Protein AF-A0A5Q0GX05-F1 (afdb_monomer_lite)

pLDDT: mean 84.02, std 16.59, range [31.62, 98.0]

Foldseek 3Di:
DDPPPPDDPDDCVVVVVVVVVVVVVVVVVVVVPVPPPPDPPPVVVVVVVVVVVVVVVVVVVVLVVVLLVLLLVLLVLCVDPDRPLVSNLVSVVVCVVVDDPPSQVSNCVRNVDDNVRSVVVQLQWAPDPVRKQWDWLDPVPPPSRRDHDAQFKKWKFKADPVRATPDIDIDNHVVVVSPVCSVPGIIMMIHTDPDDVRSVVVSVVVCVVRVDDDD

Structure (mmCIF, N/CA/C/O backbone):
data_AF-A0A5Q0GX05-F1
#
_entry.id   AF-A0A5Q0GX05-F1
#
loop_
_atom_site.group_PDB
_atom_site.id
_atom_site.type_symbol
_atom_site.label_atom_id
_atom_site.label_alt_id
_atom_site.label_comp_id
_atom_site.label_asym_id
_atom_site.label_entity_id
_atom_site.label_seq_id
_atom_site.pdbx_PDB_ins_code
_atom_site.Cartn_x
_atom_site.Cartn_y
_atom_site.Cartn_z
_atom_site.occupancy
_atom_site.B_iso_or_equiv
_atom_site.auth_seq_id
_atom_site.auth_comp_id
_atom_site.auth_asym_id
_atom_site.auth_atom_id
_atom_site.pdbx_PDB_model_num
ATOM 1 N N . MET A 1 1 ? -11.344 -11.222 -7.398 1.00 36.62 1 MET A N 1
ATOM 2 C CA . MET A 1 1 ? -10.073 -10.575 -7.787 1.00 36.62 1 MET A CA 1
ATOM 3 C C . MET A 1 1 ? -8.954 -11.480 -7.314 1.00 36.62 1 MET A C 1
ATOM 5 O O . MET A 1 1 ? -8.737 -11.598 -6.117 1.00 36.62 1 MET A O 1
ATOM 9 N N . GLN A 1 2 ? -8.378 -12.241 -8.238 1.00 31.62 2 GLN A N 1
ATOM 10 C 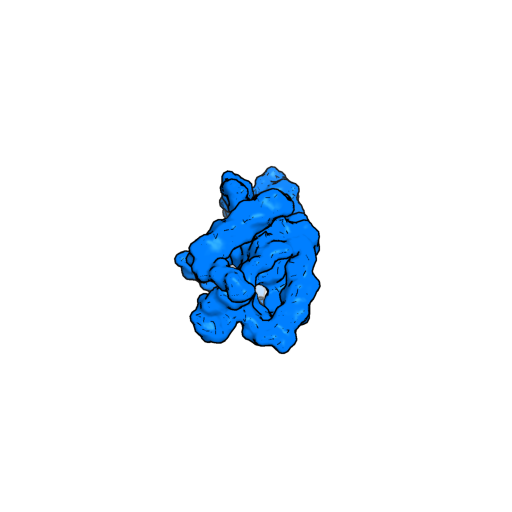CA . GLN A 1 2 ? -7.396 -13.280 -7.954 1.00 31.62 2 GLN A CA 1
ATOM 11 C C . GLN A 1 2 ? -6.029 -12.597 -7.896 1.00 31.62 2 GLN A C 1
ATOM 13 O O . GLN A 1 2 ? -5.492 -12.189 -8.922 1.00 31.62 2 GLN A O 1
ATOM 18 N N . VAL A 1 3 ? -5.523 -12.371 -6.684 1.00 35.16 3 VAL A N 1
ATOM 19 C CA . VAL A 1 3 ? -4.170 -11.852 -6.484 1.00 35.16 3 VAL A CA 1
ATOM 20 C C . VAL A 1 3 ? -3.230 -12.981 -6.883 1.00 35.16 3 VAL A C 1
ATOM 22 O O . VAL A 1 3 ? -3.117 -13.979 -6.173 1.00 35.16 3 VAL A O 1
ATOM 25 N N . MET A 1 4 ? -2.625 -12.859 -8.064 1.00 36.72 4 MET A N 1
ATOM 26 C CA . MET A 1 4 ? -1.504 -13.698 -8.467 1.00 36.72 4 MET A CA 1
ATOM 27 C C . MET A 1 4 ? -0.398 -13.482 -7.438 1.00 36.72 4 MET A C 1
ATOM 29 O O . MET A 1 4 ? 0.250 -12.438 -7.420 1.00 36.72 4 MET A O 1
ATOM 33 N N . ALA A 1 5 ? -0.238 -14.448 -6.535 1.00 38.12 5 ALA A N 1
ATOM 34 C CA . ALA A 1 5 ? 0.908 -14.512 -5.652 1.00 38.12 5 ALA A CA 1
ATOM 35 C C . ALA A 1 5 ? 2.147 -14.599 -6.547 1.00 38.12 5 ALA A C 1
ATOM 37 O O . ALA A 1 5 ? 2.350 -15.594 -7.244 1.00 38.12 5 ALA A O 1
ATOM 38 N N . ALA A 1 6 ? 2.922 -13.515 -6.580 1.00 41.22 6 ALA A N 1
ATOM 39 C CA . ALA A 1 6 ? 4.191 -13.468 -7.274 1.00 41.22 6 ALA A CA 1
ATOM 40 C C . ALA A 1 6 ? 5.123 -14.495 -6.628 1.00 41.22 6 ALA A C 1
ATOM 42 O O . ALA A 1 6 ? 5.661 -14.297 -5.539 1.00 41.22 6 ALA A O 1
ATOM 43 N N . SER A 1 7 ? 5.202 -15.621 -7.330 1.00 44.25 7 SER A N 1
ATOM 44 C CA . SER A 1 7 ? 6.226 -16.648 -7.308 1.00 44.25 7 SER A CA 1
ATOM 45 C C . SER A 1 7 ? 7.555 -16.132 -6.763 1.00 44.25 7 SER A C 1
ATOM 47 O O . SER A 1 7 ? 8.148 -15.196 -7.301 1.00 44.25 7 SER A O 1
ATOM 49 N N . THR A 1 8 ? 7.975 -16.779 -5.679 1.00 41.62 8 THR A N 1
ATOM 50 C CA . THR A 1 8 ? 9.359 -17.089 -5.312 1.00 41.62 8 THR A CA 1
ATOM 51 C C . THR A 1 8 ? 10.410 -16.502 -6.246 1.00 41.62 8 THR A C 1
ATOM 53 O O . THR A 1 8 ? 10.623 -16.940 -7.377 1.00 41.62 8 THR A O 1
ATOM 56 N N . ARG A 1 9 ? 11.109 -15.511 -5.702 1.00 48.88 9 ARG A N 1
ATOM 57 C CA . ARG A 1 9 ? 12.393 -15.008 -6.168 1.00 48.88 9 ARG A CA 1
ATOM 58 C C . ARG A 1 9 ? 13.463 -16.069 -5.873 1.00 48.88 9 ARG A C 1
ATOM 60 O O . ARG A 1 9 ? 14.327 -15.834 -5.043 1.00 48.88 9 ARG A O 1
ATOM 67 N N . ASP A 1 10 ? 13.355 -17.226 -6.520 1.00 43.50 10 ASP A N 1
ATOM 68 C CA . ASP A 1 10 ? 14.313 -18.328 -6.437 1.00 43.50 10 ASP A CA 1
ATOM 69 C C . ASP A 1 10 ? 14.919 -18.588 -7.824 1.00 43.50 10 ASP A C 1
ATOM 71 O O . ASP A 1 10 ? 14.227 -18.915 -8.787 1.00 43.50 10 ASP A O 1
ATOM 75 N N . GLY A 1 11 ? 16.237 -18.413 -7.916 1.00 47.56 11 GLY A N 1
ATOM 76 C CA . GLY A 1 11 ? 17.101 -19.250 -8.750 1.00 47.56 11 GLY A CA 1
ATOM 77 C C . GLY A 1 11 ? 17.235 -18.981 -10.251 1.00 47.56 11 GLY A C 1
ATOM 78 O O . GLY A 1 11 ? 17.999 -19.700 -10.879 1.00 47.56 11 GLY A O 1
ATOM 79 N N . ASN A 1 12 ? 16.567 -17.992 -10.861 1.00 47.91 12 ASN A N 1
ATOM 80 C CA . ASN A 1 12 ? 16.641 -17.832 -12.330 1.00 47.91 12 ASN A CA 1
ATOM 81 C C . ASN A 1 12 ? 17.599 -16.735 -12.845 1.00 47.91 12 ASN A C 1
ATOM 83 O O . ASN A 1 12 ? 17.660 -16.501 -14.050 1.00 47.91 12 ASN A O 1
ATOM 87 N N . SER A 1 13 ? 18.346 -16.046 -11.970 1.00 50.81 13 SER A N 1
ATOM 88 C CA . SER A 1 13 ? 19.408 -15.122 -12.416 1.00 50.81 13 SER A CA 1
ATOM 89 C C . SER A 1 13 ? 20.646 -15.857 -12.925 1.00 50.81 13 SER A C 1
ATOM 91 O O . SER A 1 13 ? 21.308 -15.360 -13.834 1.00 50.81 13 SER A O 1
ATOM 93 N N . ASP A 1 14 ? 20.918 -17.047 -12.389 1.00 52.47 14 ASP A N 1
ATOM 94 C CA . ASP A 1 14 ? 22.110 -17.823 -12.743 1.00 52.47 14 ASP A CA 1
ATOM 95 C C . ASP A 1 14 ? 21.936 -18.501 -14.107 1.00 52.47 14 ASP A C 1
ATOM 97 O O . ASP A 1 14 ? 22.855 -18.507 -14.917 1.00 52.47 14 ASP A O 1
ATOM 101 N N . HIS A 1 15 ? 20.705 -18.884 -14.468 1.00 59.44 15 HIS A N 1
ATOM 102 C CA . HIS A 1 15 ? 20.416 -19.492 -15.769 1.00 59.44 15 HIS A CA 1
ATOM 103 C C . HIS A 1 15 ? 20.681 -18.543 -16.957 1.00 59.44 15 HIS A C 1
ATOM 105 O O . HIS A 1 15 ? 20.952 -19.001 -18.071 1.00 59.44 15 HIS A O 1
ATOM 111 N N . TRP A 1 16 ? 20.590 -17.218 -16.773 1.00 63.19 16 TRP A N 1
ATOM 112 C CA . TRP A 1 16 ? 20.917 -16.281 -17.855 1.00 63.19 16 TRP A CA 1
ATOM 113 C C . TRP A 1 16 ? 22.427 -16.140 -18.052 1.00 63.19 16 TRP A C 1
ATOM 115 O O . TRP A 1 16 ? 22.873 -16.103 -19.197 1.00 63.19 16 TRP A O 1
ATOM 125 N N . LEU A 1 17 ? 23.203 -16.121 -16.964 1.00 68.31 17 LEU A N 1
ATOM 126 C CA . LEU A 1 17 ? 24.665 -16.107 -17.035 1.00 68.31 17 LEU A CA 1
ATOM 127 C C . LEU A 1 17 ? 25.202 -17.436 -17.570 1.00 68.31 17 LEU A C 1
ATOM 129 O O . LEU A 1 17 ? 26.030 -17.409 -18.469 1.00 68.31 17 LEU A O 1
ATOM 133 N N . ASP A 1 18 ? 24.639 -18.571 -17.153 1.00 77.88 18 ASP A N 1
ATOM 134 C CA . ASP A 1 18 ? 25.003 -19.892 -17.679 1.00 77.88 18 ASP A CA 1
ATOM 135 C C . ASP A 1 18 ? 24.665 -20.024 -19.168 1.00 77.88 18 ASP A C 1
ATOM 137 O O . ASP A 1 18 ? 25.429 -20.586 -19.949 1.00 77.88 18 ASP A O 1
ATOM 141 N N . ARG A 1 19 ? 23.528 -19.464 -19.605 1.00 74.75 19 ARG A N 1
ATOM 142 C CA . ARG A 1 19 ? 23.151 -19.447 -21.025 1.00 74.75 19 ARG A CA 1
ATOM 143 C C . ARG A 1 19 ? 24.028 -18.497 -21.836 1.00 74.75 19 ARG A C 1
ATOM 145 O O . ARG A 1 19 ? 24.301 -18.786 -22.998 1.00 74.75 19 ARG A O 1
ATOM 152 N N . PHE A 1 20 ? 24.441 -17.372 -21.257 1.00 76.25 20 PHE A N 1
ATOM 153 C CA . PHE A 1 20 ? 25.383 -16.457 -21.890 1.00 76.25 20 PHE A CA 1
ATOM 154 C C . PHE A 1 20 ? 26.768 -17.098 -22.014 1.00 76.25 20 PHE A C 1
ATOM 156 O O . PHE A 1 20 ? 27.324 -17.088 -23.106 1.00 76.25 20 PHE A O 1
ATOM 163 N N . ASP A 1 21 ? 27.279 -17.719 -20.951 1.00 76.19 21 ASP A N 1
ATOM 164 C CA . ASP A 1 21 ? 28.560 -18.424 -20.954 1.00 76.19 21 ASP A CA 1
ATOM 165 C C . ASP A 1 21 ? 28.543 -19.620 -21.906 1.00 76.19 21 ASP A C 1
ATOM 167 O O . ASP A 1 21 ? 29.496 -19.803 -22.653 1.00 76.19 21 ASP A O 1
ATOM 171 N N . ASP A 1 22 ? 27.455 -20.388 -21.979 1.00 79.94 22 ASP A N 1
ATOM 172 C CA . ASP A 1 22 ? 27.338 -21.499 -22.930 1.00 79.94 22 ASP A CA 1
ATOM 173 C C . ASP A 1 22 ? 27.300 -21.001 -24.388 1.00 79.94 22 ASP A C 1
ATOM 175 O O . ASP A 1 22 ? 27.954 -21.568 -25.263 1.00 79.94 22 ASP A O 1
ATOM 179 N N . LEU A 1 23 ? 26.605 -19.890 -24.666 1.00 74.19 23 LEU A N 1
ATOM 180 C CA . LEU A 1 23 ? 26.629 -19.245 -25.987 1.00 74.19 23 LEU A CA 1
ATOM 181 C C . LEU A 1 23 ? 28.011 -18.662 -26.319 1.00 74.19 23 LEU A C 1
ATOM 183 O O . LEU A 1 23 ? 28.467 -18.777 -27.456 1.00 74.19 23 LEU A O 1
ATOM 187 N N . TRP A 1 24 ? 28.690 -18.077 -25.335 1.00 75.12 24 TRP A N 1
ATOM 188 C CA . TRP A 1 24 ? 30.023 -17.499 -25.482 1.00 75.12 24 TRP A CA 1
ATOM 189 C C . TRP A 1 24 ? 31.099 -18.572 -25.690 1.00 75.12 24 TRP A C 1
ATOM 191 O O . TRP A 1 24 ? 31.957 -18.438 -26.562 1.00 75.12 24 TRP A O 1
ATOM 201 N N . GLN A 1 25 ? 31.030 -19.676 -24.946 1.00 81.94 25 GLN A N 1
ATOM 202 C CA . GLN A 1 25 ? 31.921 -20.826 -25.098 1.00 81.94 25 GLN A CA 1
ATOM 203 C C . GLN A 1 25 ? 31.681 -21.549 -26.424 1.00 81.94 25 GLN A C 1
ATOM 205 O O . GLN A 1 25 ? 32.645 -21.934 -27.081 1.00 81.94 25 GLN A O 1
ATOM 210 N N . LYS A 1 26 ? 30.424 -21.674 -26.873 1.00 76.81 26 LYS A N 1
ATOM 211 C CA . LYS A 1 26 ? 30.105 -22.194 -28.213 1.00 76.81 26 LYS A CA 1
ATOM 212 C C . LYS A 1 26 ? 30.688 -21.316 -29.318 1.00 76.81 26 LYS A C 1
ATOM 214 O O . LYS A 1 26 ? 31.305 -21.853 -30.231 1.00 76.81 26 LYS A O 1
ATOM 219 N N . ALA A 1 27 ? 30.566 -19.992 -29.200 1.00 68.88 27 ALA A N 1
ATOM 220 C CA . ALA A 1 27 ? 31.168 -19.060 -30.154 1.00 68.88 27 ALA A CA 1
ATOM 221 C C . ALA A 1 27 ? 32.703 -19.187 -30.193 1.00 68.88 27 ALA A C 1
ATOM 223 O O . ALA A 1 27 ? 33.286 -19.256 -31.270 1.00 68.88 27 ALA A O 1
ATOM 224 N N . ARG A 1 28 ? 33.359 -19.312 -29.031 1.00 74.88 28 ARG A N 1
ATOM 225 C CA . ARG A 1 28 ? 34.817 -19.509 -28.939 1.00 74.88 28 ARG A CA 1
ATOM 226 C C . ARG A 1 28 ? 35.308 -20.867 -29.427 1.00 74.88 28 ARG A C 1
ATOM 228 O O . ARG A 1 28 ? 36.402 -20.956 -29.974 1.00 74.88 28 ARG A O 1
ATOM 235 N N . ALA A 1 29 ? 34.541 -21.931 -29.217 1.00 74.94 29 ALA A N 1
ATOM 236 C CA . ALA A 1 29 ? 34.899 -23.251 -29.726 1.00 74.94 29 ALA A CA 1
ATOM 237 C C . ALA A 1 29 ? 34.916 -23.264 -31.267 1.00 74.94 29 ALA A C 1
ATOM 239 O O . ALA A 1 29 ? 35.776 -23.921 -31.861 1.00 74.94 29 ALA A O 1
ATOM 240 N N . ASP A 1 30 ? 34.041 -22.476 -31.901 1.00 59.91 30 ASP A N 1
ATOM 241 C CA . ASP A 1 30 ? 34.003 -22.286 -33.356 1.00 59.91 30 ASP A CA 1
ATOM 242 C C . ASP A 1 30 ? 35.163 -21.420 -33.902 1.00 59.91 30 ASP A C 1
ATOM 244 O O . ASP A 1 30 ? 35.552 -21.592 -35.058 1.00 59.91 30 ASP A O 1
ATOM 248 N N . GLU A 1 31 ? 35.808 -20.574 -33.082 1.00 57.03 31 GLU A N 1
ATOM 249 C CA . GLU A 1 31 ? 36.976 -19.749 -33.474 1.00 57.03 31 GLU A CA 1
ATOM 250 C C . GLU A 1 31 ? 38.261 -20.561 -33.752 1.00 57.03 31 GLU A C 1
ATOM 252 O O . GLU A 1 31 ? 39.246 -20.019 -34.254 1.00 57.03 31 GLU A O 1
ATOM 257 N N . THR A 1 32 ? 38.287 -21.867 -33.451 1.00 58.16 32 THR A N 1
ATOM 258 C CA . THR A 1 32 ? 39.458 -22.726 -33.732 1.00 58.16 32 THR A CA 1
ATOM 259 C C . THR A 1 32 ? 39.549 -23.204 -35.182 1.00 58.16 32 THR A C 1
ATOM 261 O O . THR A 1 32 ? 40.596 -23.703 -35.603 1.00 58.16 32 THR A O 1
ATOM 264 N N . LYS A 1 33 ? 38.500 -23.001 -35.986 1.00 56.03 33 LYS A N 1
ATOM 265 C CA . LYS A 1 33 ? 38.634 -22.990 -37.444 1.00 56.03 33 LYS A CA 1
ATOM 266 C C . LYS A 1 33 ? 39.002 -21.564 -37.844 1.00 56.03 33 LYS A C 1
ATOM 268 O O . LYS A 1 33 ? 38.291 -20.656 -37.424 1.00 56.03 33 LYS A O 1
ATOM 273 N N . PRO A 1 34 ? 40.056 -21.327 -38.649 1.00 52.22 34 PRO A N 1
ATOM 274 C CA . PRO A 1 34 ? 40.252 -20.019 -39.252 1.00 52.22 34 PRO A CA 1
ATOM 275 C C . PRO A 1 34 ? 38.989 -19.724 -40.056 1.00 52.22 34 PRO A C 1
ATOM 277 O O . PRO A 1 34 ? 38.762 -20.320 -41.110 1.00 52.22 34 PRO A O 1
ATOM 280 N N . ALA A 1 35 ? 38.120 -18.885 -39.497 1.00 55.47 35 ALA A N 1
ATOM 281 C CA . ALA A 1 35 ? 36.955 -18.402 -40.191 1.00 55.47 35 ALA A CA 1
ATOM 282 C C . ALA A 1 35 ? 37.508 -17.681 -41.415 1.00 55.47 35 ALA A C 1
ATOM 284 O O . ALA A 1 35 ? 38.121 -16.618 -41.307 1.00 55.47 35 ALA A O 1
ATOM 285 N N . HIS A 1 36 ? 37.341 -18.299 -42.581 1.00 49.34 36 HIS A N 1
ATOM 286 C CA . HIS A 1 36 ? 37.253 -17.544 -43.810 1.00 49.34 36 HIS A CA 1
ATOM 287 C C . HIS A 1 36 ? 36.110 -16.561 -43.540 1.00 49.34 36 HIS A C 1
ATOM 289 O O . HIS A 1 36 ? 34.941 -16.944 -43.542 1.00 49.34 36 HIS A O 1
ATOM 295 N N . PHE A 1 37 ? 36.459 -15.331 -43.150 1.00 53.94 37 PHE A N 1
ATOM 296 C CA . PHE A 1 37 ? 35.557 -14.188 -43.084 1.00 53.94 37 PHE A CA 1
ATOM 297 C C . PHE A 1 37 ? 35.184 -13.868 -44.536 1.00 53.94 37 PHE A C 1
ATOM 299 O O . PHE A 1 37 ? 35.583 -12.853 -45.102 1.00 53.94 37 PHE A O 1
ATOM 306 N N . ASP A 1 38 ? 34.467 -14.791 -45.171 1.00 54.12 38 ASP A N 1
ATOM 307 C CA . ASP A 1 38 ? 33.815 -14.587 -46.449 1.00 54.12 38 ASP A CA 1
ATOM 308 C C . ASP A 1 38 ? 32.622 -13.669 -46.178 1.00 54.12 38 ASP A C 1
ATOM 310 O O . ASP A 1 38 ? 31.481 -14.094 -46.038 1.00 54.12 38 ASP A O 1
ATOM 314 N N . GLY A 1 39 ? 32.941 -12.382 -46.036 1.00 55.31 39 GLY A N 1
ATOM 315 C CA . GLY A 1 39 ? 32.090 -11.297 -46.494 1.00 55.31 39 GLY A CA 1
ATOM 316 C C . GLY A 1 39 ? 30.773 -11.085 -45.758 1.00 55.31 39 GLY A C 1
ATOM 317 O O . GLY A 1 39 ? 29.745 -11.000 -46.411 1.00 55.31 39 GLY A O 1
ATOM 318 N N . LEU A 1 40 ? 30.812 -10.830 -44.452 1.00 55.88 40 LEU A N 1
ATOM 319 C CA . LEU A 1 40 ? 30.119 -9.619 -44.010 1.00 55.88 40 LEU A CA 1
ATOM 320 C C . LEU A 1 40 ? 31.178 -8.524 -44.076 1.00 55.88 40 LEU A C 1
ATOM 322 O O . LEU A 1 40 ? 32.086 -8.477 -43.242 1.00 55.88 40 LEU A O 1
ATOM 326 N N . GLY A 1 41 ? 31.138 -7.703 -45.127 1.00 82.81 41 GLY A N 1
ATOM 327 C CA . GLY A 1 41 ? 31.994 -6.522 -45.193 1.00 82.81 41 GLY A CA 1
ATOM 328 C C . GLY A 1 41 ? 31.784 -5.668 -43.939 1.00 82.81 41 GLY A C 1
ATOM 329 O O . GLY A 1 41 ? 30.719 -5.713 -43.323 1.00 82.81 41 GLY A O 1
ATOM 330 N N . LEU A 1 42 ? 32.781 -4.872 -43.550 1.00 81.88 42 LEU A N 1
ATOM 331 C CA . LEU A 1 42 ? 32.650 -3.920 -42.436 1.00 81.88 42 LEU A CA 1
ATOM 332 C C . LEU A 1 42 ? 31.356 -3.085 -42.541 1.00 81.88 42 LEU A C 1
ATOM 334 O O . LEU A 1 42 ? 30.735 -2.779 -41.529 1.00 81.88 42 LEU A O 1
ATOM 338 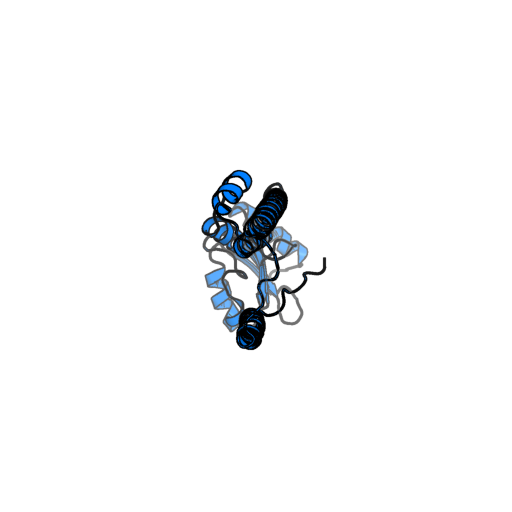N N . GLU A 1 43 ? 30.935 -2.780 -43.768 1.00 84.62 43 GLU A N 1
ATOM 339 C CA . GLU A 1 43 ? 29.685 -2.095 -44.102 1.00 84.62 43 GLU A CA 1
ATOM 340 C C . GLU A 1 43 ? 28.441 -2.850 -43.603 1.00 84.62 43 GLU A C 1
ATOM 342 O O . GLU A 1 43 ? 27.618 -2.272 -42.900 1.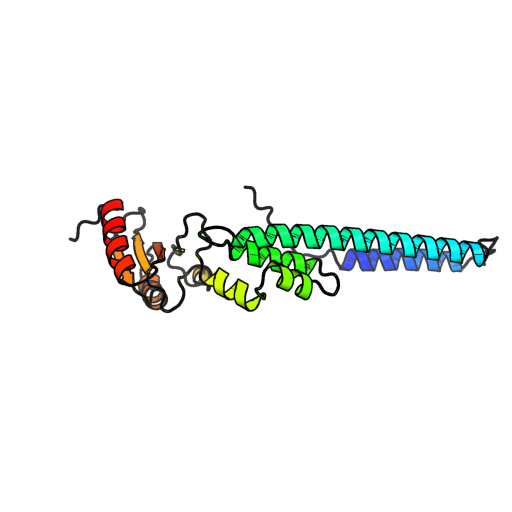00 84.62 43 GLU A O 1
ATOM 347 N N . GLU A 1 44 ? 28.338 -4.157 -43.851 1.00 84.31 44 GLU A N 1
ATOM 348 C CA . GLU A 1 44 ? 27.190 -4.961 -43.415 1.00 84.31 44 GLU A CA 1
ATOM 349 C C . GLU A 1 44 ? 27.148 -5.116 -41.887 1.00 84.31 44 GLU A C 1
ATOM 351 O O . GLU A 1 44 ? 26.085 -5.046 -41.268 1.00 84.31 44 GLU A O 1
ATOM 356 N N . ALA A 1 45 ? 28.313 -5.237 -41.240 1.00 83.31 45 ALA A N 1
ATOM 357 C CA . ALA A 1 45 ? 28.396 -5.239 -39.779 1.00 83.31 45 ALA A CA 1
ATOM 358 C C . ALA A 1 45 ? 27.911 -3.907 -39.170 1.00 83.31 45 ALA A C 1
ATOM 360 O O . ALA A 1 45 ? 27.231 -3.908 -38.138 1.00 83.31 45 ALA A O 1
ATOM 361 N N . VAL A 1 46 ? 28.222 -2.776 -39.814 1.00 91.19 46 VAL A N 1
ATOM 362 C CA . VAL A 1 46 ? 27.736 -1.445 -39.417 1.00 91.19 46 VAL A CA 1
ATOM 363 C C . VAL A 1 46 ? 26.221 -1.336 -39.601 1.00 91.19 46 VAL A C 1
ATOM 365 O O . VAL A 1 46 ? 25.543 -0.892 -38.675 1.00 91.19 46 VAL A O 1
ATOM 368 N N . GLU A 1 47 ? 25.671 -1.793 -40.728 1.00 92.06 47 GLU A N 1
ATOM 369 C CA . GLU A 1 47 ? 24.220 -1.797 -40.971 1.00 92.06 47 GLU A CA 1
ATOM 370 C C . GLU A 1 47 ? 23.465 -2.636 -39.931 1.00 92.06 47 GLU A C 1
ATOM 372 O O . GLU A 1 47 ? 22.444 -2.207 -39.382 1.00 92.06 47 GLU A O 1
ATOM 377 N N . VAL A 1 48 ? 23.990 -3.818 -39.589 1.00 88.56 48 VAL A N 1
ATOM 378 C CA . VAL A 1 48 ? 23.407 -4.674 -38.547 1.00 88.56 48 VAL A CA 1
ATOM 379 C C . VAL A 1 48 ? 23.456 -3.985 -37.185 1.00 88.56 48 VAL A C 1
ATOM 381 O O . VAL A 1 48 ? 22.445 -3.970 -36.477 1.00 88.56 48 VAL A O 1
ATOM 384 N N . ALA A 1 49 ? 24.596 -3.395 -36.815 1.00 92.50 49 ALA A N 1
ATOM 385 C CA . ALA A 1 49 ? 24.746 -2.671 -35.556 1.00 92.50 49 ALA A CA 1
ATOM 386 C C . ALA A 1 49 ? 23.788 -1.471 -35.467 1.00 92.50 49 ALA A C 1
ATOM 388 O O . ALA A 1 49 ? 23.157 -1.265 -34.427 1.00 92.50 49 ALA A O 1
ATOM 389 N N . GLN A 1 50 ? 23.631 -0.721 -36.560 1.00 94.75 50 GLN A N 1
ATOM 390 C CA . GLN A 1 50 ? 22.696 0.395 -36.644 1.00 94.75 50 GLN A CA 1
ATOM 391 C C . GLN A 1 50 ? 21.249 -0.076 -36.463 1.00 94.75 50 GLN A C 1
ATOM 393 O O . GLN A 1 50 ? 20.540 0.441 -35.599 1.00 94.75 50 GLN A O 1
ATOM 398 N N . ARG A 1 51 ? 20.829 -1.119 -37.185 1.00 95.12 51 ARG A N 1
ATOM 399 C CA . ARG A 1 51 ? 19.486 -1.701 -37.048 1.00 95.12 51 ARG A CA 1
ATOM 400 C C . ARG A 1 51 ? 19.205 -2.177 -35.621 1.00 95.12 51 ARG A C 1
ATOM 402 O O . ARG A 1 51 ? 18.119 -1.944 -35.096 1.00 95.12 51 ARG A O 1
ATOM 409 N N . LEU A 1 52 ? 20.171 -2.828 -34.969 1.00 94.00 52 LEU A N 1
ATOM 410 C CA . LEU A 1 52 ? 20.033 -3.261 -33.572 1.00 94.00 52 LEU A CA 1
ATOM 411 C C . LEU A 1 52 ? 19.925 -2.069 -32.611 1.00 94.00 52 LEU A C 1
ATOM 413 O O . LEU A 1 52 ? 19.167 -2.126 -31.640 1.00 94.00 52 LEU A O 1
ATOM 417 N N . HIS A 1 53 ? 20.653 -0.982 -32.874 1.00 95.75 53 HIS A N 1
ATOM 418 C CA . HIS A 1 53 ? 20.547 0.249 -32.096 1.00 95.75 53 HIS A CA 1
ATOM 419 C C . HIS A 1 53 ? 19.153 0.878 -32.221 1.00 95.75 53 HIS A C 1
ATOM 421 O O . HIS A 1 53 ? 18.543 1.223 -31.208 1.00 95.75 53 HIS A O 1
ATOM 427 N N . GLU A 1 54 ? 18.624 0.963 -33.441 1.00 96.25 54 GLU A N 1
ATOM 428 C CA . GLU A 1 54 ? 17.277 1.470 -33.725 1.00 96.25 54 GLU A CA 1
ATOM 429 C C . GLU A 1 54 ? 16.195 0.608 -33.058 1.00 96.25 54 GLU A C 1
ATOM 431 O O . GLU A 1 54 ? 15.313 1.132 -32.378 1.00 96.25 54 GLU A O 1
ATOM 436 N N . GLN A 1 55 ? 16.302 -0.721 -33.159 1.00 96.19 55 GLN A N 1
ATOM 437 C CA . GLN A 1 55 ? 15.388 -1.655 -32.489 1.00 96.19 55 GLN A CA 1
ATOM 438 C C . GLN A 1 55 ? 15.420 -1.497 -30.967 1.00 96.19 55 GLN A C 1
ATOM 440 O O . GLN A 1 55 ? 14.374 -1.455 -30.317 1.00 96.19 55 GLN A O 1
ATOM 445 N N . ARG A 1 56 ? 16.616 -1.366 -30.384 1.00 96.75 56 ARG A N 1
ATOM 446 C CA . ARG A 1 56 ? 16.771 -1.123 -28.948 1.00 96.75 56 ARG A CA 1
ATOM 447 C C . ARG A 1 56 ? 16.129 0.200 -28.529 1.00 96.75 56 ARG A C 1
ATOM 449 O O . ARG A 1 56 ? 15.499 0.249 -27.474 1.00 96.75 56 ARG A O 1
ATOM 456 N N . ALA A 1 57 ? 16.291 1.257 -29.323 1.00 96.81 57 ALA A N 1
ATOM 457 C CA . ALA A 1 57 ? 15.687 2.556 -29.047 1.00 96.81 57 ALA A CA 1
ATOM 458 C C . ALA A 1 57 ? 14.151 2.489 -29.100 1.00 96.81 57 ALA A C 1
ATOM 460 O O . ALA A 1 57 ? 13.492 3.001 -28.196 1.00 96.81 57 ALA A O 1
ATOM 461 N N . ALA A 1 58 ? 13.588 1.798 -30.096 1.00 96.38 58 ALA A N 1
ATOM 462 C CA . ALA A 1 58 ? 12.145 1.604 -30.225 1.00 96.38 58 ALA A CA 1
ATOM 463 C C . ALA A 1 58 ? 11.550 0.837 -29.030 1.00 96.38 58 ALA A C 1
ATOM 465 O O . ALA A 1 58 ? 10.574 1.290 -28.432 1.00 96.38 58 ALA A O 1
ATOM 466 N N . LEU A 1 59 ? 12.182 -0.270 -28.623 1.00 96.62 59 LEU A N 1
ATOM 467 C CA . LEU A 1 59 ? 11.753 -1.051 -27.456 1.00 96.62 59 LEU A CA 1
ATOM 468 C C . LEU A 1 59 ? 11.834 -0.248 -26.153 1.00 96.62 59 LEU A C 1
ATOM 470 O O . LEU A 1 59 ? 10.970 -0.376 -25.288 1.00 96.62 59 LEU A O 1
ATOM 474 N N . LEU A 1 60 ? 12.860 0.595 -26.005 1.00 96.38 60 LEU A N 1
ATOM 475 C CA . LEU A 1 60 ? 12.996 1.452 -24.831 1.00 96.38 60 LEU A CA 1
ATOM 476 C C . LEU A 1 60 ? 11.868 2.490 -24.755 1.00 96.38 60 LEU A C 1
ATOM 478 O O . LEU A 1 60 ? 11.328 2.719 -23.673 1.00 96.38 60 LEU A O 1
ATOM 482 N N . GLU A 1 61 ? 11.497 3.104 -25.878 1.00 97.00 61 GLU A N 1
ATOM 483 C CA . GLU A 1 61 ? 10.384 4.059 -25.914 1.00 97.00 61 GLU A CA 1
ATOM 484 C C . GLU A 1 61 ? 9.046 3.374 -25.612 1.00 97.00 61 GLU A C 1
ATOM 486 O O . GLU A 1 61 ? 8.240 3.896 -24.837 1.00 97.00 61 GLU A O 1
ATOM 491 N N . GLU A 1 62 ? 8.825 2.173 -26.152 1.00 97.19 62 GLU A N 1
ATOM 492 C CA . GLU A 1 62 ? 7.644 1.365 -25.843 1.00 97.19 62 GLU A CA 1
ATOM 493 C C . GLU A 1 62 ? 7.575 1.028 -24.345 1.00 97.19 62 GLU A C 1
ATOM 495 O O . GLU A 1 62 ? 6.538 1.233 -23.705 1.00 97.19 62 GLU A O 1
ATOM 500 N N . GLN A 1 63 ? 8.697 0.618 -23.746 1.00 96.44 63 GLN A N 1
ATOM 501 C CA . GLN A 1 63 ? 8.797 0.370 -22.308 1.00 96.44 63 GLN A CA 1
ATOM 502 C C . GLN A 1 63 ? 8.487 1.631 -21.485 1.00 96.44 63 GLN A C 1
ATOM 504 O O . GLN A 1 63 ? 7.736 1.561 -20.511 1.00 96.44 63 GLN A O 1
ATOM 509 N N . LEU A 1 64 ? 9.020 2.794 -21.873 1.00 96.75 64 LEU A N 1
ATOM 510 C CA . LEU A 1 64 ? 8.736 4.071 -21.207 1.00 96.75 64 LEU A CA 1
ATOM 511 C C . LEU A 1 64 ? 7.265 4.483 -21.345 1.00 96.75 64 LEU A C 1
ATOM 513 O O . LEU A 1 64 ? 6.682 5.031 -20.407 1.00 96.75 64 LEU A O 1
ATOM 517 N N . SER A 1 65 ? 6.643 4.230 -22.497 1.00 96.75 65 SER A N 1
ATOM 518 C CA . SER A 1 65 ? 5.208 4.438 -22.710 1.00 96.75 65 SER A CA 1
ATOM 519 C C . SER A 1 65 ? 4.367 3.564 -21.773 1.00 96.75 65 SER A C 1
ATOM 521 O O . SER A 1 65 ? 3.505 4.080 -21.055 1.00 96.75 65 SER A O 1
ATOM 523 N N . ALA A 1 66 ? 4.681 2.268 -21.689 1.00 96.88 66 ALA A N 1
ATOM 524 C CA . ALA A 1 66 ? 4.008 1.331 -20.794 1.00 96.88 66 ALA A CA 1
ATOM 525 C C . ALA A 1 66 ? 4.190 1.706 -19.311 1.00 96.88 66 ALA A C 1
ATOM 527 O O . ALA A 1 66 ? 3.222 1.686 -18.548 1.00 96.88 66 ALA A O 1
ATOM 528 N N . GLU A 1 67 ? 5.397 2.114 -18.902 1.00 97.50 67 GLU A N 1
ATOM 529 C CA . GLU A 1 67 ? 5.673 2.589 -17.539 1.00 97.50 67 GLU A CA 1
ATOM 530 C C . GLU A 1 67 ? 4.836 3.836 -17.203 1.00 97.50 67 GLU A C 1
ATOM 532 O O . GLU A 1 67 ? 4.210 3.895 -16.144 1.00 97.50 67 GLU A O 1
ATOM 537 N N . ARG A 1 68 ? 4.763 4.817 -18.116 1.00 97.44 68 ARG A N 1
ATOM 538 C CA . ARG A 1 68 ? 3.954 6.036 -17.931 1.00 97.44 68 ARG A CA 1
ATOM 539 C C . ARG A 1 68 ? 2.468 5.719 -17.775 1.00 97.44 68 ARG A C 1
ATOM 541 O O . ARG A 1 68 ? 1.822 6.276 -16.888 1.00 97.44 68 ARG A O 1
ATOM 548 N N . GLU A 1 69 ? 1.932 4.820 -18.595 1.00 97.94 69 GLU A N 1
ATOM 549 C CA . GLU A 1 69 ? 0.540 4.374 -18.480 1.00 97.94 69 GLU A CA 1
ATOM 550 C C . GLU A 1 69 ? 0.288 3.628 -17.160 1.00 97.94 69 GLU A C 1
ATOM 552 O O . GLU A 1 69 ? -0.729 3.862 -16.503 1.00 97.94 69 GLU A O 1
ATOM 557 N N . PHE A 1 70 ? 1.225 2.784 -16.722 1.00 97.88 70 PHE A N 1
ATOM 558 C CA . PHE A 1 70 ? 1.140 2.106 -15.429 1.00 97.88 70 PHE A CA 1
ATOM 559 C C . PHE A 1 70 ? 1.120 3.105 -14.264 1.00 97.88 70 PHE A C 1
ATOM 561 O O . PHE A 1 70 ? 0.231 3.039 -13.416 1.00 97.88 70 PHE A O 1
ATOM 568 N N . ILE A 1 71 ? 2.042 4.074 -14.250 1.00 97.81 71 ILE A N 1
ATOM 569 C CA . ILE A 1 71 ? 2.094 5.139 -13.235 1.00 97.81 71 ILE A CA 1
ATOM 570 C C . ILE A 1 71 ? 0.797 5.959 -13.248 1.00 97.81 71 ILE A C 1
ATOM 572 O O . ILE A 1 71 ? 0.251 6.264 -12.188 1.00 97.81 71 ILE A O 1
ATOM 576 N N . ARG A 1 72 ? 0.261 6.280 -14.433 1.00 97.81 72 ARG A N 1
ATOM 577 C CA . ARG A 1 72 ? -1.020 6.988 -14.566 1.00 97.81 72 ARG A CA 1
ATOM 578 C C . ARG A 1 72 ? -2.163 6.211 -13.912 1.00 97.81 72 ARG A C 1
ATOM 580 O O . ARG A 1 72 ? -2.972 6.811 -13.215 1.00 97.81 72 ARG A O 1
ATOM 587 N N . ARG A 1 73 ? -2.229 4.890 -14.105 1.00 98.00 73 ARG A N 1
ATOM 588 C CA . ARG A 1 73 ? -3.236 4.037 -13.449 1.00 98.00 73 ARG A CA 1
ATOM 589 C C . ARG A 1 73 ? -3.010 3.916 -11.947 1.00 98.00 73 ARG A C 1
ATOM 591 O O . ARG A 1 73 ? -3.981 3.927 -11.203 1.00 98.00 73 ARG A O 1
ATOM 598 N N . ALA A 1 74 ? -1.758 3.841 -11.500 1.00 97.62 74 ALA A N 1
ATOM 599 C CA . ALA A 1 74 ? -1.426 3.837 -10.079 1.00 97.62 74 ALA A CA 1
ATOM 600 C C . ALA A 1 74 ? -1.875 5.136 -9.390 1.00 97.62 74 ALA A C 1
ATOM 602 O O . ALA A 1 74 ? -2.379 5.087 -8.273 1.00 97.62 74 ALA A O 1
ATOM 603 N N . ALA A 1 75 ? -1.771 6.284 -10.068 1.00 97.69 75 ALA A N 1
ATOM 604 C CA . ALA A 1 75 ? -2.252 7.560 -9.541 1.00 97.69 75 ALA A CA 1
ATOM 605 C C . ALA A 1 75 ? -3.771 7.562 -9.275 1.00 97.69 75 ALA A C 1
ATOM 607 O O . ALA A 1 75 ? -4.198 8.151 -8.289 1.00 97.69 75 ALA A O 1
ATOM 608 N N . LEU A 1 76 ? -4.572 6.822 -10.055 1.00 97.00 76 LEU A N 1
ATOM 609 C CA . LEU A 1 76 ? -6.022 6.696 -9.822 1.00 97.00 76 LEU A CA 1
ATOM 610 C C . LEU A 1 76 ? -6.363 6.038 -8.472 1.00 97.00 76 LEU A C 1
ATOM 612 O O . LEU A 1 76 ? -7.477 6.199 -7.979 1.00 97.00 76 LEU A O 1
ATOM 616 N N . LEU A 1 77 ? -5.421 5.322 -7.840 1.00 96.06 77 LEU A N 1
ATOM 617 C CA . LEU A 1 77 ? -5.600 4.768 -6.489 1.00 96.06 77 LEU A CA 1
ATOM 618 C C . LEU A 1 77 ? -5.704 5.858 -5.409 1.00 96.06 77 LEU A C 1
ATOM 620 O O . LEU A 1 77 ? -6.100 5.560 -4.280 1.00 96.06 77 LEU A O 1
ATOM 624 N N . LEU A 1 78 ? -5.348 7.104 -5.738 1.00 96.50 78 LEU A N 1
ATOM 625 C CA . LEU A 1 78 ? -5.457 8.266 -4.858 1.00 96.50 78 LEU A CA 1
ATOM 626 C C . LEU A 1 78 ? -6.786 9.024 -4.997 1.00 96.50 78 LEU A C 1
ATOM 628 O O . LEU A 1 78 ? -7.131 9.765 -4.081 1.00 96.50 78 LEU A O 1
ATOM 632 N N . ASP A 1 79 ? -7.532 8.833 -6.089 1.00 93.56 79 ASP A N 1
ATOM 633 C CA . ASP A 1 79 ? -8.685 9.680 -6.450 1.00 93.56 79 ASP A CA 1
ATOM 634 C C . ASP A 1 79 ? -9.992 9.322 -5.710 1.00 93.56 79 ASP A C 1
ATOM 636 O O . ASP A 1 79 ? -11.022 9.969 -5.899 1.00 93.56 79 ASP A O 1
ATOM 640 N N . GLY A 1 80 ? -9.986 8.288 -4.864 1.00 88.00 80 GLY A N 1
ATOM 641 C CA . GLY A 1 80 ? -11.151 7.885 -4.070 1.00 88.00 80 GLY A CA 1
ATOM 642 C C . GLY A 1 80 ? -11.229 8.561 -2.697 1.00 88.00 80 GLY A C 1
ATOM 643 O O . GLY A 1 80 ? -10.215 8.960 -2.130 1.00 88.00 80 GLY A O 1
ATOM 644 N N . ASP A 1 81 ? -12.424 8.562 -2.085 1.00 87.94 81 ASP A N 1
ATOM 645 C CA . ASP A 1 81 ? -12.645 9.012 -0.691 1.00 87.94 81 ASP A CA 1
ATOM 646 C C . ASP A 1 81 ? -11.680 8.354 0.314 1.00 87.94 81 ASP A C 1
ATOM 648 O O . ASP A 1 81 ? -11.379 8.897 1.380 1.00 87.94 81 ASP A O 1
ATOM 652 N N . LYS A 1 82 ? -11.216 7.143 -0.014 1.00 87.81 82 LYS A N 1
ATOM 653 C CA . LYS A 1 82 ? -10.209 6.391 0.731 1.00 87.81 82 LYS A CA 1
ATOM 654 C C . LYS A 1 82 ? -9.118 5.933 -0.235 1.00 87.81 82 LYS A C 1
ATOM 656 O O . LYS A 1 82 ? -9.330 4.936 -0.925 1.00 87.81 82 LYS A O 1
ATOM 661 N N . PRO A 1 83 ? -7.964 6.615 -0.264 1.00 93.12 83 PRO A N 1
ATOM 662 C CA . PRO A 1 83 ? -6.846 6.195 -1.093 1.00 93.12 83 PRO A CA 1
ATOM 663 C C . PRO A 1 83 ? -6.372 4.778 -0.745 1.00 93.12 83 PRO A C 1
ATOM 665 O O . PRO A 1 83 ? -6.202 4.445 0.437 1.00 93.12 83 PRO A O 1
ATOM 668 N N . ASP A 1 84 ? -6.116 3.958 -1.767 1.00 94.06 84 ASP A N 1
ATOM 669 C CA . ASP A 1 84 ? -5.529 2.625 -1.600 1.00 94.06 84 ASP A CA 1
ATOM 670 C C . ASP A 1 84 ? -4.003 2.723 -1.505 1.00 94.06 84 ASP A C 1
ATOM 672 O O . ASP A 1 84 ? -3.248 2.497 -2.453 1.00 94.06 84 ASP A O 1
ATOM 676 N N . TRP A 1 85 ? -3.538 3.090 -0.314 1.00 94.38 85 TRP A N 1
ATOM 677 C CA . TRP A 1 85 ? -2.114 3.244 -0.036 1.00 94.38 85 TRP A CA 1
ATOM 678 C C . TRP A 1 85 ? -1.317 1.938 -0.146 1.00 94.38 85 TRP A C 1
ATOM 680 O O . TRP A 1 85 ? -0.113 1.994 -0.395 1.00 94.38 85 TRP A O 1
ATOM 690 N N . TRP A 1 86 ? -1.955 0.779 0.051 1.00 93.88 86 TRP A N 1
ATOM 691 C CA . TRP A 1 86 ? -1.293 -0.519 -0.092 1.00 93.88 86 TRP A CA 1
ATOM 692 C C . TRP A 1 86 ? -1.100 -0.862 -1.565 1.00 93.88 86 TRP A C 1
ATOM 694 O O . TRP A 1 86 ? 0.032 -1.124 -1.965 1.00 93.88 86 TRP A O 1
ATOM 704 N N . GLY A 1 87 ? -2.153 -0.737 -2.377 1.00 95.19 87 GLY A N 1
ATOM 705 C CA . GLY A 1 87 ? -2.046 -0.880 -3.828 1.00 95.19 87 GLY A CA 1
ATOM 706 C C . GLY A 1 87 ? -1.034 0.096 -4.433 1.00 95.19 87 GLY A C 1
ATOM 707 O O . GLY A 1 87 ? -0.260 -0.274 -5.315 1.00 95.19 87 GLY A O 1
ATOM 708 N N . LEU A 1 88 ? -0.957 1.325 -3.909 1.00 97.19 88 LEU A N 1
ATOM 709 C CA . LEU A 1 88 ? 0.031 2.309 -4.351 1.00 97.19 88 LEU A CA 1
ATOM 710 C C . LEU A 1 88 ? 1.471 1.927 -3.968 1.00 97.19 88 LEU A C 1
ATOM 712 O O . LEU A 1 88 ? 2.398 2.181 -4.739 1.00 97.19 88 LEU A O 1
ATOM 716 N N . LEU A 1 89 ? 1.679 1.322 -2.792 1.00 96.44 89 LEU A N 1
ATOM 717 C CA . LEU A 1 89 ? 2.993 0.826 -2.373 1.00 96.44 89 LEU A CA 1
ATOM 718 C C . LEU A 1 89 ? 3.455 -0.335 -3.261 1.00 96.44 89 LEU A C 1
ATOM 720 O O . LEU A 1 89 ? 4.607 -0.339 -3.698 1.00 96.44 89 LEU A O 1
ATOM 724 N N . ASP A 1 90 ? 2.550 -1.266 -3.561 1.00 96.44 90 ASP A N 1
ATOM 725 C CA . ASP A 1 90 ? 2.817 -2.394 -4.454 1.00 96.44 90 ASP A CA 1
ATOM 726 C C . ASP A 1 90 ? 3.137 -1.896 -5.872 1.00 96.44 90 ASP A C 1
ATOM 728 O O . ASP A 1 90 ? 4.120 -2.325 -6.479 1.00 96.44 90 ASP A O 1
ATOM 732 N N . ALA A 1 91 ? 2.383 -0.910 -6.372 1.00 97.75 91 ALA A N 1
ATOM 733 C CA . ALA A 1 91 ? 2.652 -0.265 -7.655 1.00 97.75 91 ALA A CA 1
ATOM 734 C C . ALA A 1 91 ? 4.026 0.431 -7.688 1.00 97.75 91 ALA A C 1
ATOM 736 O O . ALA A 1 91 ? 4.746 0.312 -8.681 1.00 97.75 91 ALA A O 1
ATOM 737 N N . TYR A 1 92 ? 4.427 1.114 -6.608 1.00 98.00 92 TYR A N 1
ATOM 738 C CA . TYR A 1 92 ? 5.764 1.712 -6.508 1.00 98.00 92 TYR A CA 1
ATOM 739 C C . TYR A 1 92 ? 6.854 0.643 -6.613 1.00 98.00 92 TYR A C 1
ATOM 741 O O . TYR A 1 92 ? 7.812 0.788 -7.378 1.00 98.00 92 TYR A O 1
ATOM 749 N N . ASP A 1 93 ? 6.731 -0.424 -5.820 1.00 96.56 93 ASP A N 1
ATOM 750 C CA . ASP A 1 93 ? 7.729 -1.491 -5.780 1.00 96.56 93 ASP A CA 1
ATOM 751 C C . ASP A 1 93 ? 7.806 -2.225 -7.130 1.00 96.56 93 ASP A C 1
ATOM 753 O O . ASP A 1 93 ? 8.904 -2.589 -7.561 1.00 96.56 93 ASP A O 1
ATOM 757 N N . GLN A 1 94 ? 6.685 -2.323 -7.852 1.00 97.38 94 GLN A N 1
ATOM 758 C CA . GLN A 1 94 ? 6.633 -2.859 -9.207 1.00 97.38 94 GLN A CA 1
ATOM 759 C C . GLN A 1 94 ? 7.364 -1.976 -10.234 1.00 97.38 94 GLN A C 1
ATOM 761 O O . GLN A 1 94 ? 8.203 -2.484 -10.979 1.00 97.38 94 GLN A O 1
ATOM 766 N N . VAL A 1 95 ? 7.113 -0.659 -10.251 1.00 97.00 95 VAL A N 1
ATOM 767 C CA . VAL A 1 95 ? 7.833 0.285 -11.135 1.00 97.00 95 VAL A CA 1
ATOM 768 C C . VAL A 1 95 ? 9.329 0.260 -10.838 1.00 97.00 95 VAL A C 1
ATOM 770 O O . VAL A 1 95 ? 10.151 0.223 -11.751 1.00 97.00 95 VAL A O 1
ATOM 773 N N . ARG A 1 96 ? 9.702 0.218 -9.555 1.00 96.69 96 ARG A N 1
ATOM 774 C CA . ARG A 1 96 ? 11.103 0.114 -9.138 1.00 96.69 96 ARG A CA 1
ATOM 775 C C . ARG A 1 96 ? 11.762 -1.175 -9.637 1.00 96.69 96 ARG A C 1
ATOM 777 O O . ARG A 1 96 ? 12.945 -1.149 -9.964 1.00 96.69 96 ARG A O 1
ATOM 784 N N . ALA A 1 97 ? 11.037 -2.292 -9.669 1.00 95.50 97 ALA A N 1
ATOM 785 C CA . ALA A 1 97 ? 11.560 -3.562 -10.169 1.00 95.50 97 ALA A CA 1
ATOM 786 C C . ALA A 1 97 ? 11.816 -3.540 -11.687 1.00 95.50 97 ALA A C 1
ATOM 788 O O . ALA A 1 97 ? 12.735 -4.208 -12.153 1.00 95.50 97 ALA A O 1
ATOM 789 N N . TRP A 1 98 ? 11.053 -2.746 -12.442 1.00 93.75 98 TRP A N 1
ATOM 790 C CA . TRP A 1 98 ? 11.208 -2.555 -13.893 1.00 93.75 98 TRP A CA 1
ATOM 791 C C . TRP A 1 98 ? 12.069 -1.346 -14.275 1.00 93.75 98 TRP A C 1
ATOM 793 O O . TRP A 1 98 ? 12.132 -0.986 -15.451 1.00 93.75 98 TRP A O 1
ATOM 803 N N . ALA A 1 99 ? 12.682 -0.695 -13.285 1.00 86.00 99 ALA A N 1
ATOM 804 C CA . ALA A 1 99 ? 13.127 0.685 -13.386 1.00 86.00 99 ALA A CA 1
ATOM 805 C C . ALA A 1 99 ? 14.037 0.960 -14.590 1.00 86.00 99 ALA A C 1
ATOM 807 O O . ALA A 1 99 ? 15.199 0.550 -14.631 1.00 86.00 99 ALA A O 1
ATOM 808 N N . VAL A 1 100 ? 13.538 1.791 -15.504 1.00 91.25 100 VAL A N 1
ATOM 809 C CA . VAL A 1 100 ? 14.371 2.562 -16.430 1.00 91.25 100 VAL A CA 1
ATOM 810 C C . VAL A 1 100 ? 14.858 3.822 -15.706 1.00 91.25 100 VAL A C 1
ATOM 812 O O . VAL A 1 100 ? 14.187 4.357 -14.815 1.00 91.25 100 VAL A O 1
ATOM 815 N N . LYS A 1 101 ? 16.032 4.344 -16.079 1.00 95.25 101 LYS A N 1
ATOM 816 C CA . LYS A 1 101 ? 16.558 5.606 -15.531 1.00 95.25 101 LYS A CA 1
ATOM 817 C C . LYS A 1 101 ? 15.480 6.711 -15.559 1.00 95.25 101 LYS A C 1
ATOM 819 O O . LYS A 1 101 ? 14.740 6.862 -16.533 1.00 95.25 101 LYS A O 1
ATOM 824 N N . GLY A 1 102 ? 15.377 7.470 -14.466 1.00 94.94 102 GLY A N 1
ATOM 825 C CA . GLY A 1 102 ? 14.405 8.564 -14.321 1.00 94.94 102 GLY A CA 1
ATOM 826 C C . GLY A 1 102 ? 12.994 8.154 -13.872 1.00 94.94 102 GLY A C 1
ATOM 827 O O . GLY A 1 102 ? 12.120 9.015 -13.825 1.00 94.94 102 GLY A O 1
ATOM 828 N N . TYR A 1 103 ? 12.744 6.885 -13.516 1.00 96.50 103 TYR A N 1
ATOM 829 C CA . TYR A 1 103 ? 11.410 6.450 -13.056 1.00 96.50 103 TYR A CA 1
ATOM 830 C C . TYR A 1 103 ? 10.908 7.241 -11.839 1.00 96.50 103 TYR A C 1
ATOM 832 O O . TYR A 1 103 ? 9.713 7.491 -11.719 1.00 96.50 103 TYR A O 1
ATOM 840 N N . LEU A 1 104 ? 11.809 7.659 -10.939 1.00 96.75 104 LEU A N 1
ATOM 841 C CA . LEU A 1 104 ? 11.437 8.397 -9.732 1.00 96.75 104 LEU A CA 1
ATOM 842 C C . LEU A 1 104 ? 10.841 9.771 -10.060 1.00 96.75 104 LEU A C 1
ATOM 844 O O . LEU A 1 104 ? 9.906 10.195 -9.385 1.00 96.75 104 LEU A O 1
ATOM 848 N N . ASP A 1 105 ? 11.359 10.448 -11.085 1.00 97.69 105 ASP A N 1
ATOM 849 C CA . ASP A 1 105 ? 10.856 11.758 -11.505 1.00 97.69 105 ASP A CA 1
ATOM 850 C C . ASP A 1 105 ? 9.467 11.610 -12.128 1.00 97.69 105 ASP A C 1
ATOM 852 O O . ASP A 1 105 ? 8.535 12.299 -11.719 1.00 97.69 105 ASP A O 1
ATOM 856 N N . ARG A 1 106 ? 9.293 10.619 -13.015 1.00 97.06 106 ARG A N 1
ATOM 857 C CA . ARG A 1 106 ? 7.994 10.285 -13.626 1.00 97.06 106 ARG A CA 1
ATOM 858 C C . ARG A 1 106 ? 6.959 9.862 -12.583 1.00 97.06 106 ARG A C 1
ATOM 860 O O . ARG A 1 106 ? 5.798 10.260 -12.654 1.00 97.06 106 ARG A O 1
ATOM 867 N N . TRP A 1 107 ? 7.384 9.088 -11.584 1.00 97.94 107 TRP A N 1
ATOM 868 C CA . TRP A 1 107 ? 6.549 8.716 -10.447 1.00 97.94 107 TRP A CA 1
ATOM 869 C C . TRP A 1 107 ? 6.106 9.952 -9.662 1.00 97.94 107 TRP A C 1
ATOM 871 O O . TRP A 1 107 ? 4.914 10.143 -9.431 1.00 97.94 107 TRP A O 1
ATOM 881 N N . LYS A 1 108 ? 7.049 10.815 -9.265 1.00 97.25 108 LYS A N 1
ATOM 882 C CA . LYS A 1 108 ? 6.754 12.024 -8.485 1.00 97.25 108 LYS A CA 1
ATOM 883 C C . LYS A 1 108 ? 5.868 13.010 -9.239 1.00 97.25 108 LYS A C 1
ATOM 885 O O . LYS A 1 108 ? 4.992 13.590 -8.610 1.00 97.25 108 LYS A O 1
ATOM 890 N N . GLU A 1 109 ? 6.061 13.164 -10.548 1.00 97.62 109 GLU A N 1
ATOM 891 C CA . GLU A 1 109 ? 5.244 14.035 -11.405 1.00 97.62 109 GLU A CA 1
ATOM 892 C C . GLU A 1 109 ? 3.752 13.684 -11.324 1.00 97.62 109 GLU A C 1
ATOM 894 O O . GLU A 1 109 ? 2.905 14.573 -11.319 1.00 97.62 109 GLU A O 1
ATOM 899 N N . ARG A 1 110 ? 3.423 12.389 -11.243 1.00 97.69 110 ARG A N 1
ATOM 900 C CA . ARG A 1 110 ? 2.033 11.913 -11.275 1.00 97.69 110 ARG A CA 1
ATOM 901 C C . ARG A 1 110 ? 1.452 11.582 -9.909 1.00 97.69 110 ARG A C 1
ATOM 903 O O . ARG A 1 110 ? 0.277 11.835 -9.686 1.00 97.69 110 ARG A O 1
ATOM 910 N N . VAL A 1 111 ? 2.250 11.010 -9.012 1.00 97.56 111 VAL A N 1
ATOM 911 C CA . VAL A 1 111 ? 1.785 10.511 -7.709 1.00 97.56 111 VAL A CA 1
ATOM 912 C C . VAL A 1 111 ? 2.046 11.518 -6.587 1.00 97.56 111 VAL A C 1
ATOM 914 O O . VAL A 1 111 ? 1.327 11.526 -5.596 1.00 97.56 111 VAL A O 1
ATOM 917 N N . GLY A 1 112 ? 3.077 12.361 -6.694 1.00 97.44 112 GLY A N 1
ATOM 918 C CA . GLY A 1 112 ? 3.405 13.376 -5.681 1.00 97.44 112 GLY A CA 1
ATOM 919 C C . GLY A 1 112 ? 3.977 12.844 -4.357 1.00 97.44 112 GLY A C 1
ATOM 920 O O . GLY A 1 112 ? 4.396 13.634 -3.513 1.00 97.44 112 GLY A O 1
ATOM 921 N N . PHE A 1 113 ? 4.055 11.523 -4.167 1.00 96.69 113 PHE A N 1
ATOM 922 C CA . PHE A 1 113 ? 4.578 10.895 -2.950 1.00 96.69 113 PHE A CA 1
ATOM 923 C C . PHE A 1 113 ? 5.798 10.025 -3.240 1.00 96.69 113 PHE A C 1
ATOM 925 O O . PHE A 1 113 ? 5.842 9.302 -4.233 1.00 96.69 113 PHE A O 1
ATOM 932 N N . ASP A 1 114 ? 6.778 10.049 -2.340 1.00 96.56 114 ASP A N 1
ATOM 933 C CA . ASP A 1 114 ? 7.890 9.105 -2.359 1.00 96.56 114 ASP A CA 1
ATOM 934 C C . ASP A 1 114 ? 7.543 7.801 -1.620 1.00 96.56 114 ASP A C 1
ATOM 936 O O . ASP A 1 114 ? 6.541 7.693 -0.905 1.00 96.56 114 ASP A O 1
ATOM 940 N N . ARG A 1 115 ? 8.390 6.779 -1.781 1.00 96.06 115 ARG A N 1
ATOM 941 C CA . ARG A 1 115 ? 8.177 5.478 -1.135 1.00 96.06 115 ARG A CA 1
ATOM 942 C C . ARG A 1 115 ? 8.057 5.569 0.392 1.00 96.06 115 ARG A C 1
ATOM 944 O O . ARG A 1 115 ? 7.159 4.921 0.929 1.00 96.06 115 ARG A O 1
ATOM 951 N N . PRO A 1 116 ? 8.909 6.314 1.130 1.00 95.19 116 PRO A N 1
ATOM 952 C CA . PRO A 1 116 ? 8.735 6.489 2.572 1.00 95.19 116 PRO A CA 1
ATOM 953 C C . PRO A 1 116 ? 7.369 7.061 2.970 1.00 95.19 116 PRO A C 1
ATOM 955 O O . PRO A 1 116 ? 6.760 6.550 3.914 1.00 95.19 116 PRO A O 1
ATOM 958 N N . ALA A 1 117 ? 6.870 8.079 2.262 1.00 95.31 117 ALA A N 1
ATOM 959 C CA . ALA A 1 117 ? 5.559 8.662 2.523 1.00 95.31 117 ALA A CA 1
ATOM 960 C C . ALA A 1 117 ? 4.432 7.661 2.246 1.00 95.31 117 ALA A C 1
ATOM 962 O O . ALA A 1 117 ? 3.610 7.433 3.135 1.00 95.31 117 ALA A O 1
ATOM 963 N N . ILE A 1 118 ? 4.444 7.007 1.077 1.00 96.06 118 ILE A N 1
ATOM 964 C CA . ILE A 1 118 ? 3.455 5.980 0.707 1.00 96.06 118 ILE A CA 1
ATOM 965 C C . ILE A 1 118 ? 3.445 4.868 1.752 1.00 96.06 118 ILE A C 1
ATOM 967 O O . ILE A 1 118 ? 2.398 4.532 2.293 1.00 96.06 118 ILE A O 1
ATOM 971 N N . ARG A 1 119 ? 4.624 4.354 2.119 1.00 93.06 119 ARG A N 1
ATOM 972 C CA . ARG A 1 119 ? 4.766 3.313 3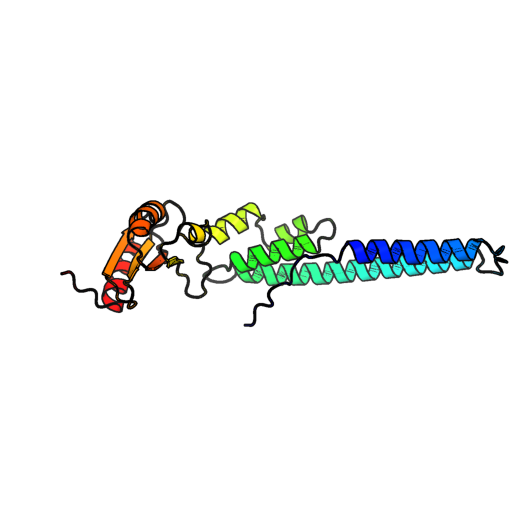.140 1.00 93.06 119 ARG A CA 1
ATOM 973 C C . ARG A 1 119 ? 4.165 3.751 4.475 1.00 93.06 119 ARG A C 1
ATOM 975 O O . ARG A 1 119 ? 3.452 2.976 5.105 1.00 93.06 119 ARG A O 1
ATOM 982 N N . ARG A 1 120 ? 4.433 4.981 4.922 1.00 89.31 120 ARG A N 1
ATOM 983 C CA . ARG A 1 120 ? 3.863 5.516 6.168 1.00 89.31 120 ARG A CA 1
ATOM 984 C C . ARG A 1 120 ? 2.335 5.570 6.113 1.00 89.31 120 ARG A C 1
ATOM 986 O O . ARG A 1 120 ? 1.704 5.187 7.095 1.00 89.31 120 ARG A O 1
ATOM 993 N N . PHE A 1 121 ? 1.754 6.022 5.002 1.00 91.75 121 PHE A N 1
ATOM 994 C CA . PHE A 1 121 ? 0.301 6.060 4.833 1.00 91.75 121 PHE A CA 1
ATOM 995 C C . PHE A 1 121 ? -0.308 4.660 4.734 1.00 91.75 121 PHE A C 1
ATOM 997 O O . PHE A 1 121 ? -1.287 4.387 5.419 1.00 91.75 121 PHE A O 1
ATOM 1004 N N . ALA A 1 122 ? 0.326 3.743 4.002 1.00 91.31 122 ALA A N 1
ATOM 1005 C CA . ALA A 1 122 ? -0.084 2.344 3.912 1.00 91.31 122 ALA A CA 1
ATOM 1006 C C . ALA A 1 122 ? -0.144 1.696 5.300 1.00 91.31 122 ALA A C 1
ATOM 1008 O O . ALA A 1 122 ? -1.176 1.169 5.699 1.00 91.31 122 ALA A O 1
ATOM 1009 N N . HIS A 1 123 ? 0.907 1.842 6.109 1.00 85.38 123 HIS A N 1
ATOM 1010 C CA . HIS A 1 123 ? 0.909 1.357 7.494 1.00 85.38 123 HIS A CA 1
ATOM 1011 C C . HIS A 1 123 ? -0.114 2.054 8.403 1.00 85.38 123 HIS A C 1
ATOM 1013 O O . HIS A 1 123 ? -0.487 1.503 9.438 1.00 85.38 123 HIS A O 1
ATOM 1019 N N . ALA A 1 124 ? -0.563 3.256 8.043 1.00 85.44 124 ALA A N 1
ATOM 1020 C CA . ALA A 1 124 ? -1.621 3.961 8.752 1.00 85.44 124 ALA A CA 1
ATOM 1021 C C . ALA A 1 124 ? -3.034 3.578 8.301 1.00 85.44 124 ALA A C 1
ATOM 1023 O O . ALA A 1 124 ? -3.997 3.983 8.956 1.00 85.44 124 ALA A O 1
ATOM 1024 N N . SER A 1 125 ? -3.148 2.771 7.248 1.00 86.75 125 SER A N 1
ATOM 1025 C CA . SER A 1 125 ? -4.406 2.302 6.693 1.00 86.75 125 SER A CA 1
ATOM 1026 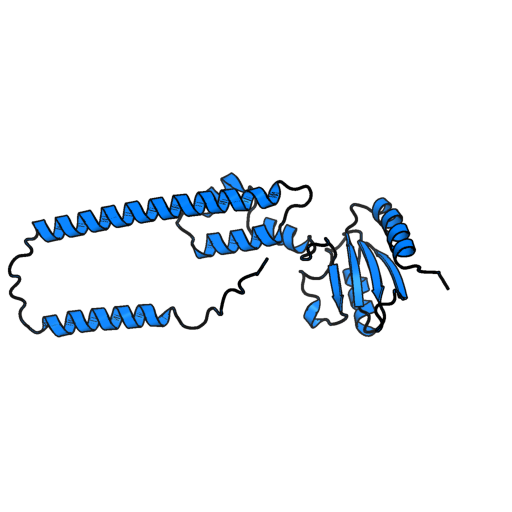C C . SER A 1 125 ? -4.619 0.809 6.956 1.00 86.75 125 SER A C 1
ATOM 1028 O O . SER A 1 125 ? -3.674 0.015 6.886 1.00 86.75 125 SER A O 1
ATOM 1030 N N . PRO A 1 126 ? -5.860 0.388 7.247 1.00 86.56 126 PRO A N 1
ATOM 1031 C CA . PRO A 1 126 ? -6.211 -1.025 7.260 1.00 86.56 126 PRO A CA 1
ATOM 1032 C C . PRO A 1 126 ? -5.918 -1.663 5.899 1.00 86.56 126 PRO A C 1
ATOM 1034 O O . PRO A 1 126 ? -6.216 -1.073 4.864 1.00 86.56 126 PRO A O 1
ATOM 1037 N N . LYS A 1 127 ? -5.358 -2.876 5.901 1.00 84.44 127 LYS A N 1
ATOM 1038 C CA . LYS A 1 127 ? -5.148 -3.668 4.675 1.00 84.44 127 LYS A CA 1
ATOM 1039 C C . LYS A 1 127 ? -6.436 -4.256 4.103 1.00 84.44 127 LYS A C 1
ATOM 1041 O O . LYS A 1 127 ? -6.467 -4.671 2.952 1.00 84.44 127 LYS A O 1
ATOM 1046 N N . SER A 1 128 ? -7.472 -4.386 4.923 1.00 82.94 128 SER A N 1
ATOM 1047 C CA . SER A 1 128 ? -8.703 -5.055 4.529 1.00 82.94 128 SER A CA 1
ATOM 1048 C C . SER A 1 128 ? -9.632 -4.120 3.753 1.00 82.94 128 SER A C 1
ATOM 1050 O O . SER A 1 128 ? -9.746 -2.930 4.052 1.00 82.94 128 SER A O 1
ATOM 1052 N N . ALA A 1 129 ? -10.376 -4.690 2.804 1.00 80.69 129 ALA A N 1
ATOM 1053 C CA . ALA A 1 129 ? -11.362 -3.958 2.009 1.00 80.69 129 ALA A CA 1
ATOM 1054 C C . ALA A 1 129 ? -12.506 -3.356 2.852 1.00 80.69 129 ALA A C 1
ATOM 1056 O O . ALA A 1 129 ? -13.110 -2.364 2.456 1.00 80.69 129 ALA A O 1
ATOM 1057 N N . ASP A 1 130 ? -12.795 -3.920 4.033 1.00 86.31 130 ASP A N 1
ATOM 1058 C CA . ASP A 1 130 ? -13.791 -3.368 4.960 1.00 86.31 130 ASP A CA 1
ATOM 1059 C C . ASP A 1 130 ? -13.278 -2.139 5.738 1.00 86.31 130 ASP A C 1
ATOM 1061 O O . ASP A 1 130 ? -14.060 -1.474 6.424 1.00 86.31 130 ASP A O 1
ATOM 1065 N N . GLY A 1 131 ? -11.992 -1.790 5.604 1.00 85.75 131 GLY A N 1
ATOM 1066 C CA . GLY A 1 131 ? -11.385 -0.643 6.274 1.00 85.75 131 GLY A CA 1
ATOM 1067 C C . GLY A 1 131 ? -11.247 -0.852 7.781 1.00 85.75 131 GLY A C 1
ATOM 1068 O O . GLY A 1 131 ? -11.450 0.087 8.556 1.00 85.75 131 GLY A O 1
ATOM 1069 N N . VAL A 1 132 ? -10.937 -2.080 8.205 1.00 89.38 132 VAL A N 1
ATOM 1070 C CA . VAL A 1 132 ? -10.901 -2.479 9.615 1.00 89.38 132 VAL A CA 1
ATOM 1071 C C . VAL A 1 132 ? -9.634 -3.266 9.928 1.00 89.38 132 VAL A C 1
ATOM 1073 O O . VAL A 1 132 ? -9.259 -4.189 9.217 1.00 89.38 132 VAL A O 1
ATOM 1076 N N . TRP A 1 133 ? -8.969 -2.957 11.034 1.00 88.62 133 TRP A N 1
ATOM 1077 C CA . TRP A 1 133 ? -7.876 -3.805 11.503 1.00 88.62 133 TRP A CA 1
ATOM 1078 C C . TRP A 1 133 ? -8.442 -5.033 12.211 1.00 88.62 133 TRP A C 1
ATOM 1080 O O . TRP A 1 133 ? -9.289 -4.900 13.092 1.00 88.62 133 TRP A O 1
ATOM 1090 N N . LYS A 1 134 ? -7.968 -6.222 11.845 1.00 88.19 134 LYS A N 1
ATOM 1091 C CA . LYS A 1 134 ? -8.324 -7.489 12.491 1.00 88.19 134 LYS A CA 1
ATOM 1092 C C . LYS A 1 134 ? -7.053 -8.218 12.879 1.00 88.19 134 LYS A C 1
ATOM 1094 O O . LYS A 1 134 ? -6.078 -8.178 12.132 1.00 88.19 134 LYS A O 1
ATOM 1099 N N . GLY A 1 135 ? -7.077 -8.904 14.010 1.00 84.88 135 GLY A N 1
ATOM 1100 C CA . GLY A 1 135 ? -5.965 -9.739 14.432 1.00 84.88 135 GLY A CA 1
ATOM 1101 C C . GLY A 1 135 ? -6.371 -10.728 15.510 1.00 84.88 135 GLY A C 1
ATOM 1102 O O . GLY A 1 135 ? -7.302 -10.492 16.281 1.00 84.88 135 GLY A O 1
ATOM 1103 N N . SER A 1 136 ? -5.645 -11.838 15.568 1.00 82.62 136 SER A N 1
ATOM 1104 C CA . SER A 1 136 ? -5.621 -12.708 16.736 1.00 82.62 136 SER A CA 1
ATOM 1105 C C . SER A 1 136 ? -4.558 -12.220 17.724 1.00 82.62 136 SER A C 1
ATOM 1107 O O . SER A 1 136 ? -3.697 -11.386 17.422 1.00 82.62 136 SER A O 1
ATOM 1109 N N . THR A 1 137 ? -4.622 -12.717 18.948 1.00 68.00 137 THR A N 1
ATOM 1110 C CA . THR A 1 137 ? -3.654 -12.434 20.010 1.00 68.00 137 THR A CA 1
ATOM 1111 C C . THR A 1 137 ? -2.399 -13.300 19.865 1.00 68.00 137 THR A C 1
ATOM 1113 O O . THR A 1 137 ? -2.057 -14.079 20.742 1.00 68.00 137 THR A O 1
ATOM 1116 N N . GLY A 1 138 ? -1.640 -13.115 18.785 1.00 62.03 138 GLY A N 1
ATOM 1117 C CA . GLY A 1 138 ? -0.289 -13.666 18.617 1.00 62.03 138 GLY A CA 1
ATOM 1118 C C . GLY A 1 138 ? 0.708 -12.545 18.332 1.00 62.03 138 GLY A C 1
ATOM 1119 O O . GLY A 1 138 ? 0.490 -11.749 17.420 1.00 62.03 138 GLY A O 1
ATOM 1120 N N . TRP A 1 139 ? 1.796 -12.441 19.105 1.00 60.00 139 TRP A N 1
ATOM 1121 C CA . TRP A 1 139 ? 2.828 -11.418 18.864 1.00 60.00 139 TRP A CA 1
ATOM 1122 C C . TRP A 1 139 ? 3.487 -11.552 17.494 1.00 60.00 139 TRP A C 1
ATOM 1124 O O . TRP A 1 139 ? 3.809 -10.532 16.890 1.00 60.00 139 TRP A O 1
ATOM 1134 N N . GLU A 1 140 ? 3.609 -12.781 16.994 1.00 56.69 140 GLU A N 1
ATOM 1135 C CA . GLU A 1 140 ? 4.147 -13.084 15.665 1.00 56.69 140 GLU A CA 1
ATOM 1136 C C . GLU A 1 140 ? 3.309 -12.462 14.531 1.00 56.69 140 GLU A C 1
ATOM 1138 O O . GLU A 1 140 ? 3.821 -12.265 13.436 1.00 56.69 140 GLU A O 1
ATOM 1143 N N . GLY A 1 141 ? 2.055 -12.064 14.796 1.00 57.03 141 GLY A N 1
ATOM 1144 C CA . GLY A 1 141 ? 1.182 -11.374 13.839 1.00 57.03 141 GLY A CA 1
ATOM 1145 C C . GLY A 1 141 ? 1.019 -9.863 14.063 1.00 57.03 141 GLY A C 1
ATOM 1146 O O . GLY A 1 141 ? 0.343 -9.205 13.276 1.00 57.03 141 GLY A O 1
ATOM 1147 N N . LEU A 1 142 ? 1.608 -9.276 15.115 1.00 61.97 142 LEU A N 1
ATOM 1148 C CA . LEU A 1 142 ? 1.446 -7.853 15.480 1.00 61.97 142 LEU A CA 1
ATOM 1149 C C . LEU A 1 142 ? 2.472 -6.921 14.807 1.00 61.97 142 LEU A C 1
ATOM 1151 O O . LEU A 1 142 ? 2.843 -5.865 15.348 1.00 61.97 142 LEU A O 1
ATOM 1155 N N . ASP A 1 143 ? 2.914 -7.279 13.605 1.00 61.38 143 ASP A N 1
ATOM 1156 C CA . ASP A 1 143 ? 3.718 -6.398 12.769 1.00 61.38 143 ASP A CA 1
ATOM 1157 C C . ASP A 1 143 ? 2.938 -5.139 12.373 1.00 61.38 143 ASP A C 1
ATOM 1159 O O . ASP A 1 143 ? 1.705 -5.093 12.383 1.00 61.38 143 ASP A O 1
ATOM 1163 N N . GLY A 1 144 ? 3.665 -4.068 12.037 1.00 57.91 144 GLY A N 1
ATOM 1164 C CA . GLY A 1 144 ? 3.136 -2.711 11.821 1.00 57.91 144 GLY A CA 1
ATOM 1165 C C . GLY A 1 144 ? 2.101 -2.546 10.698 1.00 57.91 144 GLY A C 1
ATOM 1166 O O . GLY A 1 144 ? 1.780 -1.418 10.348 1.00 57.91 144 GLY A O 1
ATOM 1167 N N . THR A 1 145 ? 1.607 -3.632 10.103 1.00 57.97 145 THR A N 1
ATOM 1168 C CA . THR A 1 145 ? 0.514 -3.633 9.117 1.00 57.97 145 THR A CA 1
ATOM 1169 C C . THR A 1 145 ? -0.831 -4.066 9.694 1.00 57.97 145 THR A C 1
ATOM 1171 O O . THR A 1 145 ? -1.862 -3.819 9.077 1.00 57.97 145 THR A O 1
ATOM 1174 N N . VAL A 1 146 ? -0.826 -4.693 10.874 1.00 69.69 146 VAL A N 1
ATOM 1175 C CA . VAL A 1 146 ? -2.021 -5.308 11.460 1.00 69.69 146 VAL A CA 1
ATOM 1176 C C . VAL A 1 146 ? -2.652 -4.401 12.509 1.00 69.69 146 VAL A C 1
ATOM 1178 O O . VAL A 1 146 ? -3.856 -4.466 12.702 1.00 69.69 146 VAL A O 1
ATOM 1181 N N . VAL A 1 147 ? -1.888 -3.500 13.139 1.00 84.19 147 VAL A N 1
ATOM 1182 C CA . VAL A 1 147 ? -2.377 -2.620 14.215 1.00 84.19 147 VAL A CA 1
ATOM 1183 C C . VAL A 1 147 ? -2.490 -1.145 13.821 1.00 84.19 147 VAL A C 1
ATOM 1185 O O . VAL A 1 147 ? -1.596 -0.629 13.151 1.00 84.19 147 VAL A O 1
ATOM 1188 N N . PRO A 1 148 ? -3.509 -0.434 14.345 1.00 86.38 148 PRO A N 1
ATOM 1189 C CA . PRO A 1 148 ? -3.613 1.016 14.255 1.00 86.38 148 PRO A CA 1
ATOM 1190 C C . PRO A 1 148 ? -2.321 1.751 14.667 1.00 86.38 148 PRO A C 1
ATOM 1192 O O . PRO A 1 148 ? -1.657 1.342 15.635 1.00 86.38 148 PRO A O 1
ATOM 1195 N N . PRO A 1 149 ? -1.987 2.878 14.008 1.00 86.56 149 PRO A N 1
ATOM 1196 C CA . PRO A 1 149 ? -0.886 3.750 14.408 1.00 86.56 149 PRO A CA 1
ATOM 1197 C C . PRO A 1 149 ? -1.001 4.255 15.845 1.00 86.56 149 PRO A C 1
ATOM 1199 O O . PRO A 1 149 ? -2.084 4.326 16.432 1.00 86.56 149 PRO A O 1
ATOM 1202 N N . ARG A 1 150 ? 0.133 4.690 16.408 1.00 87.75 150 ARG A N 1
ATOM 1203 C CA . ARG A 1 150 ? 0.123 5.419 17.683 1.00 87.75 150 ARG A CA 1
ATOM 1204 C C . ARG A 1 150 ? -0.734 6.678 17.547 1.00 87.75 150 ARG A C 1
ATOM 1206 O O . ARG A 1 150 ? -0.648 7.364 16.534 1.00 87.75 150 ARG A O 1
ATOM 1213 N N . TRP A 1 151 ? -1.508 6.972 18.589 1.00 91.00 151 TRP A N 1
ATOM 1214 C CA . TRP A 1 151 ? -2.361 8.159 18.710 1.00 91.00 151 TRP A CA 1
ATOM 1215 C C . TRP A 1 151 ? -3.580 8.206 17.782 1.00 91.00 151 TRP A C 1
ATOM 1217 O O . TRP A 1 151 ? -4.356 9.151 17.880 1.00 91.00 151 TRP A O 1
ATOM 1227 N N . LYS A 1 152 ? -3.810 7.192 16.938 1.00 92.88 152 LYS A N 1
ATOM 1228 C CA . LYS A 1 152 ? -5.044 7.089 16.152 1.00 92.88 152 LYS A CA 1
ATOM 1229 C C . LYS A 1 152 ? -6.186 6.658 17.067 1.00 92.88 152 LYS A C 1
ATOM 1231 O O . LYS A 1 152 ? -6.117 5.585 17.667 1.00 92.88 152 LYS A O 1
ATOM 1236 N N . ASP A 1 153 ? -7.225 7.483 17.168 1.00 96.12 153 ASP A N 1
ATOM 1237 C CA . ASP A 1 153 ? -8.468 7.086 17.822 1.00 96.12 153 ASP A CA 1
ATOM 1238 C C . ASP A 1 153 ? -9.074 5.894 17.078 1.00 96.12 153 ASP A C 1
ATOM 1240 O O . ASP A 1 153 ? -9.273 5.930 15.862 1.00 96.12 153 ASP A O 1
ATOM 1244 N N . VAL A 1 154 ? -9.360 4.829 17.821 1.00 95.94 154 VAL A N 1
ATOM 1245 C CA . VAL A 1 154 ? -10.053 3.652 17.307 1.00 95.94 154 VAL A CA 1
ATOM 1246 C C . VAL A 1 154 ? -11.134 3.199 18.269 1.00 95.94 154 VAL A C 1
ATOM 1248 O O . VAL A 1 154 ? -10.992 3.296 19.494 1.00 95.94 154 VAL A O 1
ATOM 1251 N N . VAL A 1 155 ? -12.200 2.645 17.705 1.00 97.12 155 VAL A N 1
ATOM 1252 C CA . VAL A 1 155 ? -13.130 1.769 18.423 1.00 97.12 155 VAL A CA 1
ATOM 1253 C C . VAL A 1 155 ? -12.692 0.345 18.175 1.00 97.12 155 VAL A C 1
ATOM 1255 O O . VAL A 1 155 ? -12.314 0.016 17.058 1.00 97.12 155 VAL A O 1
ATOM 1258 N N . TYR A 1 156 ? -12.746 -0.507 19.188 1.00 95.50 156 TYR A N 1
ATOM 1259 C CA . TYR A 1 156 ? -12.408 -1.911 19.023 1.00 95.50 156 TYR A CA 1
ATOM 1260 C C . TYR A 1 156 ? -13.383 -2.814 19.761 1.00 95.50 156 TYR A C 1
ATOM 1262 O O . TYR A 1 156 ? -13.941 -2.433 20.793 1.00 95.50 156 TYR A O 1
ATOM 1270 N N . ALA A 1 157 ? -13.571 -4.009 19.216 1.00 94.75 157 ALA A N 1
ATOM 1271 C CA . ALA A 1 157 ? -14.325 -5.092 19.815 1.00 94.75 157 ALA A CA 1
ATOM 1272 C C . ALA A 1 157 ? -13.403 -6.295 20.016 1.00 94.75 157 ALA A C 1
ATOM 1274 O O . ALA A 1 157 ? -12.555 -6.578 19.164 1.00 94.75 157 ALA A O 1
ATOM 1275 N N . LEU A 1 158 ? -13.564 -6.961 21.155 1.00 93.19 158 LEU A N 1
ATOM 1276 C CA . LEU A 1 158 ? -12.913 -8.224 21.476 1.00 93.19 158 LEU A CA 1
ATOM 1277 C C . LEU A 1 158 ? -13.929 -9.340 21.358 1.00 93.19 158 LEU A C 1
ATOM 1279 O O . LEU A 1 158 ? -15.079 -9.163 21.764 1.00 93.19 158 LEU A O 1
ATOM 1283 N N . PHE A 1 159 ? -13.474 -10.469 20.842 1.00 91.19 159 PHE A N 1
ATOM 1284 C CA . PHE A 1 159 ? -14.278 -11.648 20.601 1.00 91.19 159 PHE A CA 1
ATOM 1285 C C . PHE A 1 159 ? -13.699 -12.834 21.370 1.00 91.19 159 PHE A C 1
ATOM 1287 O O . PHE A 1 159 ? -12.476 -12.943 21.535 1.00 91.19 159 PHE A O 1
ATOM 1294 N N . ASP A 1 160 ? -14.591 -13.672 21.888 1.00 89.44 160 ASP A N 1
ATOM 1295 C CA . ASP A 1 160 ? -14.239 -14.984 22.423 1.00 89.44 160 ASP A CA 1
ATOM 1296 C C . ASP A 1 160 ? -14.006 -16.007 21.296 1.00 89.44 160 ASP A C 1
ATOM 1298 O O . ASP A 1 160 ? -13.990 -15.674 20.112 1.00 89.44 160 ASP A O 1
ATOM 1302 N N . GLU A 1 161 ? -13.807 -17.267 21.677 1.00 89.25 161 GLU A N 1
ATOM 1303 C CA . GLU A 1 161 ? -13.614 -18.400 20.764 1.00 89.25 161 GLU A CA 1
ATOM 1304 C C . GLU A 1 161 ? -14.846 -18.747 19.907 1.00 89.25 161 GLU A C 1
ATOM 1306 O O . GLU A 1 161 ? -14.751 -19.555 18.986 1.00 89.25 161 GLU A O 1
ATOM 1311 N N . HIS A 1 162 ? -16.004 -18.143 20.187 1.00 89.62 162 HIS A N 1
ATOM 1312 C CA . HIS A 1 162 ? -17.258 -18.348 19.463 1.00 89.62 162 HIS A CA 1
ATOM 1313 C C . HIS A 1 162 ? -17.668 -17.116 18.645 1.00 89.62 162 HIS A C 1
ATOM 1315 O O . HIS A 1 162 ? -18.849 -16.964 18.317 1.00 89.62 162 HIS A O 1
ATOM 1321 N N . ASP A 1 163 ? -16.720 -16.219 18.354 1.00 88.75 163 ASP A N 1
ATOM 1322 C CA . ASP A 1 163 ? -16.948 -14.942 17.671 1.00 88.75 163 ASP A CA 1
ATOM 1323 C C . ASP A 1 163 ? -17.998 -14.055 18.369 1.00 88.75 163 ASP A C 1
ATOM 1325 O O . ASP A 1 163 ? -18.637 -13.197 17.744 1.00 88.75 163 ASP A O 1
ATOM 1329 N N . ARG A 1 164 ? -18.185 -14.213 19.688 1.00 90.38 164 ARG A N 1
ATOM 1330 C CA . ARG A 1 164 ? -19.110 -13.376 20.457 1.00 90.38 164 ARG A CA 1
ATOM 1331 C C . ARG A 1 164 ? -18.381 -12.166 21.032 1.00 90.38 164 ARG A C 1
ATOM 1333 O O . ARG A 1 164 ? -17.298 -12.297 21.599 1.00 90.38 164 ARG A O 1
ATOM 1340 N N . PRO A 1 165 ? -18.973 -10.969 20.922 1.00 91.31 165 PRO A N 1
ATOM 1341 C CA . PRO A 1 165 ? -18.370 -9.726 21.377 1.00 91.31 165 PRO A CA 1
ATOM 1342 C C . PRO A 1 165 ? -18.359 -9.672 22.913 1.00 91.31 165 PRO A C 1
ATOM 1344 O O . PRO A 1 165 ? -19.380 -9.395 23.538 1.00 91.31 165 PRO A O 1
ATOM 1347 N N . VAL A 1 166 ? -17.197 -9.886 23.530 1.00 91.50 166 VAL A N 1
ATOM 1348 C CA . VAL A 1 166 ? -17.036 -9.856 24.998 1.00 91.50 166 VAL A CA 1
ATOM 1349 C C . VAL A 1 166 ? -16.722 -8.468 25.541 1.00 91.50 166 VAL A C 1
ATOM 1351 O O . VAL A 1 166 ? -16.888 -8.208 26.730 1.00 91.50 166 VAL A O 1
ATOM 1354 N N . TYR A 1 167 ? -16.251 -7.555 24.691 1.00 92.88 167 TYR A N 1
ATOM 1355 C CA . TYR A 1 167 ? -15.914 -6.200 25.111 1.00 92.88 167 TYR A CA 1
ATOM 1356 C C . TYR A 1 167 ? -15.904 -5.231 23.933 1.00 92.88 167 TYR A C 1
ATOM 1358 O O . TYR A 1 167 ? -15.343 -5.535 22.883 1.00 92.88 167 TYR A O 1
ATOM 1366 N N . VAL A 1 168 ? -16.449 -4.026 24.136 1.00 94.75 168 VAL A N 1
ATOM 1367 C CA . VAL A 1 168 ? -16.351 -2.917 23.173 1.00 94.75 168 VAL A CA 1
ATOM 1368 C C . VAL A 1 168 ? -15.757 -1.673 23.834 1.00 94.75 168 VAL A C 1
ATOM 1370 O O . VAL A 1 168 ? -16.375 -1.012 24.687 1.00 94.75 168 VAL A O 1
ATOM 1373 N N . GLY A 1 169 ? -14.558 -1.312 23.382 1.00 95.06 169 GLY A N 1
ATOM 1374 C CA . GLY A 1 169 ? -13.771 -0.194 23.887 1.00 95.06 169 GLY A CA 1
ATOM 1375 C C . GLY A 1 169 ? -13.447 0.851 22.827 1.00 95.06 169 GLY A C 1
ATOM 1376 O O . GLY A 1 169 ? -13.741 0.707 21.644 1.00 95.06 169 GLY A O 1
ATOM 1377 N N . MET A 1 170 ? -12.820 1.933 23.277 1.00 96.88 170 MET A N 1
ATOM 1378 C CA . MET A 1 170 ? -12.209 2.932 22.403 1.00 96.88 170 MET A CA 1
ATOM 1379 C C . MET A 1 170 ? -10.923 3.457 23.035 1.00 96.88 170 MET A C 1
ATOM 1381 O O . MET A 1 170 ? -10.849 3.618 24.255 1.00 96.88 170 MET A O 1
ATOM 1385 N N . THR A 1 171 ? -9.900 3.720 22.230 1.00 96.25 171 THR A N 1
ATOM 1386 C CA . THR A 1 171 ? -8.586 4.176 22.703 1.00 96.25 171 THR A CA 1
ATOM 1387 C C . THR A 1 171 ? -7.806 4.837 21.570 1.00 96.25 171 THR A C 1
ATOM 1389 O O . THR A 1 171 ? -8.037 4.527 20.409 1.00 96.25 171 THR A O 1
ATOM 1392 N N . ASN A 1 172 ? -6.852 5.701 21.910 1.00 95.62 172 ASN A N 1
ATOM 1393 C CA . ASN A 1 172 ? -5.821 6.202 20.995 1.00 95.62 172 ASN A CA 1
ATOM 1394 C C . ASN A 1 172 ? -4.450 5.527 21.226 1.00 95.62 172 ASN A C 1
ATOM 1396 O O . ASN A 1 172 ? -3.458 5.835 20.567 1.00 95.62 172 ASN A O 1
ATOM 1400 N N . GLN A 1 173 ? -4.381 4.584 22.170 1.00 93.62 173 GLN A N 1
ATOM 1401 C CA . GLN A 1 173 ? -3.193 3.802 22.511 1.00 93.62 173 GLN A CA 1
ATOM 1402 C C . GLN A 1 173 ? -3.450 2.311 22.269 1.00 93.62 173 GLN A C 1
ATOM 1404 O O . GLN A 1 173 ? -3.090 1.458 23.084 1.00 93.62 173 GLN A O 1
ATOM 1409 N N . PHE A 1 174 ? -4.071 1.979 21.133 1.00 91.75 174 PHE A N 1
ATOM 1410 C CA . PHE A 1 174 ? -4.498 0.610 20.839 1.00 91.75 174 PHE A CA 1
ATOM 1411 C C . PHE A 1 174 ? -3.352 -0.395 20.917 1.00 91.75 174 PHE A C 1
ATOM 1413 O O . PHE A 1 174 ? -3.522 -1.465 21.483 1.00 91.75 174 PHE A O 1
ATOM 1420 N N . ARG A 1 175 ? -2.144 -0.022 20.477 1.00 88.00 175 ARG A N 1
ATOM 1421 C CA . ARG A 1 175 ? -0.963 -0.888 20.595 1.00 88.00 175 ARG A CA 1
ATOM 1422 C C . ARG A 1 175 ? -0.670 -1.301 22.042 1.00 88.00 175 ARG A C 1
ATOM 1424 O O . ARG A 1 175 ? -0.259 -2.430 22.266 1.00 88.00 175 ARG A O 1
ATOM 1431 N N . VAL A 1 176 ? -0.868 -0.421 23.027 1.00 88.62 176 VAL A N 1
ATOM 1432 C CA . VAL A 1 176 ? -0.681 -0.762 24.451 1.00 88.62 176 VAL A CA 1
ATOM 1433 C C . VAL A 1 176 ? -1.768 -1.733 24.912 1.00 88.62 176 VAL A C 1
ATOM 1435 O O . VAL A 1 176 ? -1.463 -2.688 25.622 1.00 88.62 176 VAL A O 1
ATOM 1438 N N . GLN A 1 177 ? -3.011 -1.527 24.471 1.00 88.69 177 GLN A N 1
ATOM 1439 C CA . GLN A 1 177 ? -4.124 -2.421 24.796 1.00 88.69 177 GLN A CA 1
ATOM 1440 C C . GLN A 1 177 ? -3.954 -3.798 24.149 1.00 88.69 177 GLN A C 1
ATOM 1442 O O . GLN A 1 177 ? -4.006 -4.798 24.853 1.00 88.69 177 GLN A O 1
ATOM 1447 N N . ALA A 1 178 ? -3.626 -3.867 22.858 1.00 85.44 178 ALA A N 1
ATOM 1448 C CA . ALA A 1 178 ? -3.360 -5.114 22.144 1.00 85.44 178 ALA A CA 1
ATOM 1449 C C . ALA A 1 178 ? -2.277 -5.962 22.839 1.00 85.44 178 ALA A C 1
ATOM 1451 O O . ALA A 1 178 ? -2.438 -7.170 22.984 1.00 85.44 178 ALA A O 1
ATOM 1452 N N . LYS A 1 179 ? -1.216 -5.331 23.371 1.00 83.12 179 LYS A N 1
ATOM 1453 C CA . LYS A 1 179 ? -0.189 -6.028 24.169 1.00 83.12 179 LYS A CA 1
ATOM 1454 C C . LYS A 1 179 ? -0.724 -6.635 25.466 1.00 83.12 179 LYS A C 1
ATOM 1456 O O . LYS A 1 179 ? -0.242 -7.683 25.881 1.00 83.12 179 LYS A O 1
ATOM 1461 N N . ARG A 1 180 ? -1.666 -5.964 26.137 1.00 83.44 180 ARG A N 1
ATOM 1462 C CA . ARG A 1 180 ? -2.299 -6.486 27.361 1.00 83.44 180 ARG A CA 1
ATOM 1463 C C . ARG A 1 180 ? -3.209 -7.665 27.028 1.00 83.44 180 ARG A C 1
ATOM 1465 O O . ARG A 1 180 ? -3.125 -8.697 27.684 1.00 83.44 180 ARG A O 1
ATOM 1472 N N . LEU A 1 181 ? -3.999 -7.512 25.969 1.00 77.94 181 LEU A N 1
ATOM 1473 C CA . LEU A 1 181 ? -4.952 -8.507 25.481 1.00 77.94 181 LEU A CA 1
ATOM 1474 C C . LEU A 1 181 ? -4.281 -9.769 24.948 1.00 77.94 181 LEU A C 1
ATOM 1476 O O . LEU A 1 181 ? -4.852 -10.847 25.057 1.00 77.94 181 LEU A O 1
ATOM 1480 N N . HIS A 1 182 ? -3.054 -9.655 24.429 1.00 73.25 182 HIS A N 1
ATOM 1481 C CA . HIS A 1 182 ? -2.272 -10.804 23.973 1.00 73.25 182 HIS A CA 1
ATOM 1482 C C . HIS A 1 182 ? -2.209 -11.940 24.999 1.00 73.25 182 HIS A C 1
ATOM 1484 O O . HIS A 1 182 ? -2.338 -13.100 24.629 1.00 73.25 182 HIS A O 1
ATOM 1490 N N . ARG A 1 183 ? -2.085 -11.624 26.292 1.00 70.62 183 ARG A N 1
ATOM 1491 C CA . ARG A 1 183 ? -1.993 -12.647 27.344 1.00 70.62 183 ARG A CA 1
ATOM 1492 C C . ARG A 1 183 ? -3.281 -13.460 27.538 1.00 70.62 183 ARG A C 1
ATOM 1494 O O . ARG A 1 183 ? -3.262 -14.400 28.319 1.00 70.62 183 ARG A O 1
ATOM 1501 N N . GLN A 1 184 ? -4.382 -13.079 26.891 1.00 78.06 184 GLN A N 1
ATOM 1502 C CA . GLN A 1 184 ? -5.722 -13.608 27.152 1.00 78.06 184 GLN A CA 1
ATOM 1503 C C . GLN A 1 184 ? -6.339 -14.366 25.966 1.00 78.06 184 GLN A C 1
ATOM 1505 O O . GLN A 1 184 ? -7.448 -14.864 26.099 1.00 78.06 184 GLN A O 1
ATOM 1510 N N . GLY A 1 185 ? -5.664 -14.469 24.814 1.00 80.44 185 GLY A N 1
ATOM 1511 C CA . GLY A 1 185 ? -6.152 -15.306 23.705 1.00 80.44 185 GLY A CA 1
ATOM 1512 C C . GLY A 1 185 ? -7.328 -14.735 22.891 1.00 80.44 185 GLY A C 1
ATOM 1513 O O . GLY A 1 185 ? -7.865 -15.421 22.031 1.00 80.44 185 GLY A O 1
ATOM 1514 N N . HIS A 1 186 ? -7.722 -13.474 23.096 1.00 84.50 186 HIS A N 1
ATOM 1515 C CA . HIS A 1 186 ? -8.850 -12.865 22.375 1.00 84.50 186 HIS A CA 1
ATOM 1516 C C . HIS A 1 186 ? -8.585 -12.621 20.879 1.00 84.50 186 HIS A C 1
ATOM 1518 O O . HIS A 1 186 ? -7.464 -12.322 20.466 1.00 84.50 186 HIS A O 1
ATOM 1524 N N . VAL A 1 187 ? -9.633 -12.652 20.058 1.00 89.75 187 VAL A N 1
ATOM 1525 C CA . VAL A 1 187 ? -9.612 -12.078 18.701 1.00 89.75 187 VAL A CA 1
ATOM 1526 C C . VAL A 1 187 ? -10.114 -10.642 18.788 1.00 89.75 187 VAL A C 1
ATOM 1528 O O . VAL A 1 187 ? -10.945 -10.314 19.634 1.00 89.75 187 VAL A O 1
ATOM 1531 N N . TRP A 1 188 ? -9.597 -9.744 17.955 1.00 91.69 188 TRP A N 1
ATOM 1532 C CA . TRP A 1 188 ? -10.004 -8.345 17.996 1.00 91.69 188 TRP A CA 1
ATOM 1533 C C . TRP A 1 188 ? -10.226 -7.757 16.609 1.00 91.69 188 TRP A C 1
ATOM 1535 O O . TRP A 1 188 ? -9.612 -8.144 15.616 1.00 91.69 188 TRP A O 1
ATOM 1545 N N . THR A 1 189 ? -11.124 -6.779 16.571 1.00 92.94 189 THR A N 1
ATOM 1546 C CA . THR A 1 189 ? -11.431 -5.962 15.398 1.00 92.94 189 THR A CA 1
ATOM 1547 C C . THR A 1 189 ? -11.414 -4.495 15.818 1.00 92.94 189 THR A C 1
ATOM 1549 O O . THR A 1 189 ? -12.019 -4.152 16.832 1.00 92.94 189 THR A O 1
ATOM 1552 N N . ALA A 1 190 ? -10.724 -3.628 15.077 1.00 93.62 190 ALA A N 1
ATOM 1553 C CA . ALA A 1 190 ? -10.589 -2.206 15.375 1.00 93.62 190 ALA A CA 1
ATOM 1554 C C . ALA A 1 190 ? -10.927 -1.332 14.160 1.00 93.62 190 ALA A C 1
ATOM 1556 O O . ALA A 1 190 ? -10.374 -1.503 13.075 1.00 93.62 190 ALA A O 1
ATOM 1557 N N . TRP A 1 191 ? -11.812 -0.360 14.362 1.00 94.88 191 TRP A N 1
ATOM 1558 C CA . TRP A 1 191 ? -12.278 0.592 13.359 1.00 94.88 191 TRP A CA 1
ATOM 1559 C C . TRP A 1 191 ? -11.590 1.949 13.550 1.00 94.88 191 TRP A C 1
ATOM 1561 O O . TRP A 1 191 ? -11.588 2.460 14.678 1.00 94.88 191 TRP A O 1
ATOM 1571 N N . PRO A 1 192 ? -11.035 2.558 12.484 1.00 94.12 192 PRO A N 1
ATOM 1572 C CA . PRO A 1 192 ? -10.468 3.900 12.557 1.00 94.12 192 PRO A CA 1
ATOM 1573 C C . PRO A 1 192 ? -11.533 4.934 12.906 1.00 94.12 192 PRO A C 1
ATOM 1575 O O . PRO A 1 192 ? -12.672 4.853 12.443 1.00 94.12 192 PRO A O 1
ATOM 1578 N N . CYS A 1 193 ? -11.133 5.935 13.684 1.00 94.94 193 CYS A N 1
ATOM 1579 C CA . CYS A 1 193 ? -11.918 7.134 13.929 1.00 94.94 193 CYS A CA 1
ATOM 1580 C C . CYS A 1 193 ? -11.085 8.377 13.615 1.00 94.94 193 CYS A C 1
ATOM 1582 O O . CYS A 1 193 ? -9.853 8.373 13.734 1.00 94.94 193 CYS A O 1
ATOM 1584 N N . ASP A 1 194 ? -11.747 9.445 13.188 1.00 92.75 194 ASP A N 1
ATOM 1585 C CA . ASP A 1 194 ? -11.057 10.695 12.841 1.00 92.75 194 ASP A CA 1
ATOM 1586 C C . ASP A 1 194 ? -10.640 11.469 14.086 1.00 92.75 194 ASP A C 1
ATOM 1588 O O . ASP A 1 194 ? -9.584 12.096 14.121 1.00 92.75 194 ASP A O 1
ATOM 1592 N N . ASN A 1 195 ? -11.466 11.388 15.126 1.00 95.56 195 ASN A N 1
ATOM 1593 C CA . ASN A 1 195 ? -11.247 12.034 16.405 1.00 95.56 195 ASN A CA 1
ATOM 1594 C C . ASN A 1 195 ? -12.025 11.320 17.519 1.00 95.56 195 ASN A C 1
ATOM 1596 O O . ASN A 1 195 ? -12.803 10.385 17.299 1.00 95.56 195 ASN A O 1
ATOM 1600 N N . ARG A 1 196 ? -11.853 11.821 18.742 1.00 96.25 196 ARG A N 1
ATOM 1601 C CA . ARG A 1 196 ? -12.506 11.290 19.936 1.00 96.25 196 ARG A CA 1
ATOM 1602 C C . ARG A 1 196 ? -14.038 11.302 19.872 1.00 96.25 196 ARG A C 1
ATOM 1604 O O . ARG A 1 196 ? -14.663 10.372 20.381 1.00 96.25 196 ARG A O 1
ATOM 1611 N N . ALA A 1 197 ? -14.651 12.331 19.287 1.00 97.00 197 ALA A N 1
ATOM 1612 C CA . ALA A 1 197 ? -16.108 12.433 19.190 1.00 97.00 197 ALA A CA 1
ATOM 1613 C C . ALA A 1 197 ? -16.678 11.376 18.229 1.00 97.00 197 ALA A C 1
ATOM 1615 O O . ALA A 1 197 ? -17.664 10.708 18.556 1.00 97.00 197 ALA A O 1
ATOM 1616 N N . ASP A 1 198 ? -16.007 11.156 17.096 1.00 97.00 198 ASP A N 1
ATOM 1617 C CA . ASP A 1 198 ? -16.312 10.057 16.177 1.00 97.00 198 ASP A CA 1
ATOM 1618 C C . ASP A 1 198 ? -16.166 8.695 16.871 1.00 97.00 198 ASP A C 1
ATOM 1620 O O . ASP A 1 198 ? -17.075 7.870 16.795 1.00 97.00 198 ASP A O 1
ATOM 1624 N N . ALA A 1 199 ? -15.110 8.491 17.666 1.00 97.12 199 ALA A N 1
ATOM 1625 C CA . ALA A 1 199 ? -14.937 7.255 18.431 1.00 97.12 199 ALA A CA 1
ATOM 1626 C C . ALA A 1 199 ? -16.099 6.982 19.406 1.00 97.12 199 ALA A C 1
ATOM 1628 O O . ALA A 1 199 ? -16.548 5.842 19.538 1.00 97.12 199 ALA A O 1
ATOM 1629 N N . VAL A 1 200 ? -16.649 8.013 20.059 1.00 96.88 200 VAL A N 1
ATOM 1630 C CA . VAL A 1 200 ? -17.827 7.864 20.933 1.00 96.88 200 VAL A CA 1
ATOM 1631 C C . VAL A 1 200 ? -19.064 7.442 20.138 1.00 96.88 200 VAL A C 1
ATOM 1633 O O . VAL A 1 200 ? -19.783 6.534 20.566 1.00 96.88 200 VAL A O 1
ATOM 1636 N N . ARG A 1 201 ? -19.318 8.083 18.991 1.00 97.38 201 ARG A N 1
ATOM 1637 C CA . ARG A 1 201 ? -20.441 7.745 18.102 1.00 97.38 201 ARG A CA 1
ATOM 1638 C C . ARG A 1 201 ? -20.302 6.317 17.576 1.00 97.38 201 ARG A C 1
ATOM 1640 O O . ARG A 1 201 ? -21.191 5.495 17.799 1.00 97.38 201 ARG A O 1
ATOM 1647 N N . ARG A 1 202 ? -19.150 5.999 16.986 1.00 96.56 202 ARG A N 1
ATOM 1648 C CA . ARG A 1 202 ? -18.820 4.682 16.436 1.00 96.56 202 ARG A CA 1
ATOM 1649 C C . ARG A 1 202 ? -18.920 3.584 17.492 1.00 96.56 202 ARG A C 1
ATOM 1651 O O . ARG A 1 202 ? -19.426 2.504 17.213 1.00 96.56 202 ARG A O 1
ATOM 1658 N N . ARG A 1 203 ? -18.521 3.852 18.740 1.00 96.88 203 ARG A N 1
ATOM 1659 C CA . ARG A 1 203 ? -18.661 2.886 19.839 1.00 96.88 203 ARG A CA 1
ATOM 1660 C C . ARG A 1 203 ? -20.121 2.520 20.094 1.00 96.88 203 ARG A C 1
ATOM 1662 O O . ARG A 1 203 ? -20.412 1.348 20.308 1.00 96.88 203 ARG A O 1
ATOM 1669 N N . LYS A 1 204 ? -21.040 3.492 20.062 1.00 96.00 204 LYS A N 1
ATOM 1670 C CA . LYS A 1 204 ? -22.483 3.226 20.212 1.00 96.00 204 LYS A CA 1
ATOM 1671 C C . LYS A 1 204 ? -23.016 2.374 19.058 1.00 96.00 204 LYS A C 1
ATOM 1673 O O . LYS A 1 204 ? -23.809 1.469 19.299 1.00 96.00 204 LYS A O 1
ATOM 1678 N N . GLU A 1 205 ? -22.562 2.634 17.833 1.00 95.38 205 GLU A N 1
ATOM 1679 C CA . GLU A 1 205 ? -22.920 1.841 16.648 1.00 95.38 205 GLU A CA 1
ATOM 1680 C C . GLU A 1 205 ? -22.429 0.396 16.764 1.00 95.38 205 GLU A C 1
ATOM 1682 O O . GLU A 1 205 ? -23.204 -0.530 16.546 1.00 95.38 205 GLU A O 1
ATOM 1687 N N . VAL A 1 206 ? -21.172 0.194 17.170 1.00 94.62 206 VAL A N 1
ATOM 1688 C CA . VAL A 1 206 ? -20.587 -1.141 17.368 1.00 94.62 206 VAL A CA 1
ATOM 1689 C C . VAL A 1 206 ? -21.320 -1.893 18.481 1.00 94.62 206 VAL A C 1
ATOM 1691 O O . VAL A 1 206 ? -21.696 -3.041 18.276 1.00 94.62 206 VAL A O 1
ATOM 1694 N N . ILE A 1 207 ? -21.611 -1.249 19.618 1.00 94.81 207 ILE A N 1
ATOM 1695 C CA . ILE A 1 207 ? -22.410 -1.851 20.702 1.00 94.81 207 ILE A CA 1
ATOM 1696 C C . ILE A 1 207 ? -23.781 -2.303 20.188 1.00 94.81 207 ILE A C 1
ATOM 1698 O O . ILE A 1 207 ? -24.196 -3.424 20.469 1.00 94.81 207 ILE A O 1
ATOM 1702 N N . ARG A 1 208 ? -24.463 -1.454 19.408 1.00 94.69 208 ARG A N 1
ATOM 1703 C CA . ARG A 1 208 ? -25.775 -1.772 18.832 1.00 94.69 208 ARG A CA 1
ATOM 1704 C C . ARG A 1 208 ? -25.697 -2.932 17.842 1.00 94.69 208 ARG A C 1
ATOM 1706 O O . ARG A 1 208 ? -26.533 -3.823 17.902 1.00 94.69 208 ARG A O 1
ATOM 1713 N N . ARG A 1 209 ? -24.691 -2.933 16.962 1.00 93.50 209 ARG A N 1
ATOM 1714 C CA . ARG A 1 209 ? -24.463 -3.985 15.958 1.00 93.50 209 ARG A CA 1
ATOM 1715 C C . ARG A 1 209 ? -24.282 -5.361 16.594 1.00 93.50 209 ARG A C 1
ATOM 1717 O O . ARG A 1 209 ? -24.728 -6.352 16.035 1.00 93.50 209 ARG A O 1
ATOM 1724 N N . TYR A 1 210 ? -23.605 -5.401 17.732 1.00 92.31 210 TYR A N 1
ATOM 1725 C CA . TYR A 1 210 ? -23.174 -6.627 18.393 1.00 92.31 210 TYR A CA 1
ATOM 1726 C C . TYR A 1 210 ? -24.047 -7.029 19.587 1.00 92.31 210 TYR A C 1
ATOM 1728 O O . TYR A 1 210 ? -23.768 -8.038 20.225 1.00 92.31 210 TYR A O 1
ATOM 1736 N N . GLY A 1 211 ? -25.088 -6.253 19.906 1.00 87.38 211 GLY A N 1
ATOM 1737 C CA . GLY A 1 211 ? -25.982 -6.549 21.027 1.00 87.38 211 GLY A CA 1
ATOM 1738 C C . GLY A 1 211 ? -25.279 -6.558 22.386 1.00 87.38 211 GLY A C 1
ATOM 1739 O O . GLY A 1 211 ? -25.714 -7.268 23.286 1.00 87.38 211 GLY A O 1
ATOM 1740 N N . TYR A 1 212 ? -24.191 -5.794 22.546 1.00 78.50 212 TYR A N 1
ATOM 1741 C CA . TYR A 1 212 ? -23.417 -5.782 23.788 1.00 78.50 212 TYR A CA 1
ATOM 1742 C C . TYR A 1 212 ? -24.234 -5.140 24.922 1.00 78.50 212 TYR A C 1
ATOM 1744 O O . TYR A 1 212 ? -24.262 -3.914 25.074 1.00 78.50 212 TYR A O 1
ATOM 1752 N N . ALA A 1 213 ? -24.909 -5.968 25.717 1.00 67.62 213 ALA A N 1
ATOM 1753 C CA . ALA A 1 213 ? -25.507 -5.571 26.980 1.00 67.62 213 ALA A CA 1
ATOM 1754 C C . ALA A 1 213 ? -24.393 -5.526 28.032 1.00 67.62 213 ALA A C 1
ATOM 1756 O O . ALA A 1 213 ? -23.707 -6.519 28.260 1.00 67.62 213 ALA A O 1
ATOM 1757 N N . ARG A 1 214 ? -24.163 -4.362 28.653 1.00 63.59 214 ARG A N 1
ATOM 1758 C CA . ARG A 1 214 ? -23.284 -4.299 29.829 1.00 63.59 214 ARG A CA 1
ATOM 1759 C C . ARG A 1 214 ? -23.913 -5.167 30.919 1.00 63.59 214 ARG A C 1
ATOM 1761 O O . ARG A 1 214 ? -24.971 -4.794 31.422 1.00 63.59 214 ARG A O 1
ATOM 1768 N N . HIS A 1 215 ? -23.269 -6.283 31.242 1.00 52.28 215 HIS A N 1
ATOM 1769 C CA . HIS A 1 215 ? -23.401 -6.902 32.555 1.00 52.28 215 HIS A CA 1
ATOM 1770 C C . HIS A 1 215 ? -22.719 -6.021 33.605 1.00 52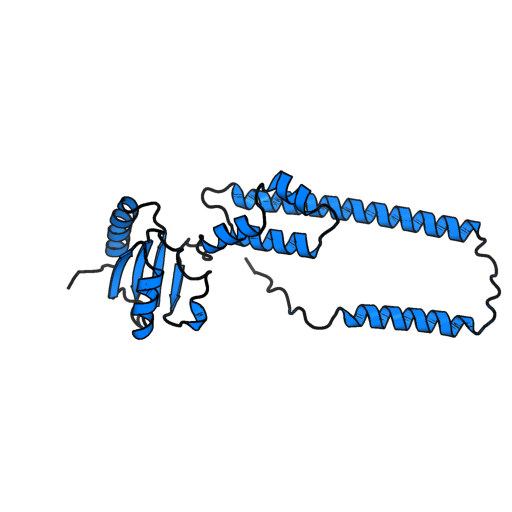.28 215 HIS A C 1
ATOM 1772 O O . HIS A 1 215 ? -21.709 -5.357 33.252 1.00 52.28 215 HIS A O 1
#

Radius of gyration: 28.0 Å; chains: 1; bounding box: 66×37×79 Å

Secondary structure (DSSP, 8-state):
----------S-SHHHHHHHHHHHHHHHHHTTS--------HHHHHHHHHHHHHHHHHHHHHHHHHHHHHHHHHHGGGSSSS--HHHHHHHHHHHHHT--TTHHHHHHHHH---HHHHHHHHHHS-SSTTS-EEEES-GGG-STTTSPPTT--EEEEEE-TTS-EEEEEEES-HHHHHHHHGGGT-EEEEEE-SSHHHHHHHHHHHHHHHT----

Sequence (215 aa):
MQVMAASTRDGNSDHWLDRFDDLWQKARADETKPAHFDGLGLEEAVEVAQRLHEQRAALLEEQLSAEREFIRRAALLLDGDKPDWWGLLDAYDQVRAWAVKGYLDRWKERVGFDRPAIRRFAHASPKSADGVWKGSTGWEGLDGTVVPPRWKDVVYALFDEHDRPVYVGMTNQFRVQAKRLHRQGHVWTAWPCDNRADAVRRRKEVIRRYGYARH

Organism: Saccharothrix syringae (NCBI:txid103733)